Protein AF-A0A319D1Y6-F1 (afdb_monomer_lite)

Foldseek 3Di:
DDVVVVVVVVVVVVVVLLQQLLQLVQLVLQLLLLLQVLCVQQVHDRQFLPVLCVVVVHRAQSLSSVLQFWDPQLNVQQDDDPQSRHSQRDCVSVVRSSRRGDPRTGTPVCSGGVPDPDDSLCLLVSLLVSLVSSVRSLVGPRDDLSSLVSSLVSLVSSLQSLQQLLVVLLLVLLCVVCPVVSCVVQWDADSRGTPVVRSLVSLVVCCVVVVDPPVRSVVVVVSVVVCVVCVCVSSVVDDSSSVSSVSNSVSSVVSSVVSVVSSCVPPPDDPDDDDDDDDPCVDPPPDPDPPPDDDDD

Organism: NCBI:txid1448315

pLDDT: mean 78.9, std 19.12, range [26.75, 97.62]

Sequence (297 aa):
MKVVDLLLLWCSVLLNGVLANNEAAPYELLHYYYVYKLEWDTGVTKTIAPGCATRYGRMCYFDEFAKYLMNSEWRAAYRPTAADHTKTPDTGAVTRLSSGIPHSARYQLSLLLPHINVDARSFPLVFETVLNAADTAIAADGVSKDDLEQAVAMAQQVKAARTPPVFEIQEAAFKARLGEATFDDWVQVTANGFKWPETLAGIDTAIQEGELTAEEGATLKEDIRSFSLTYEHDILTGEVSDHNHLNIVKALATSITSLTRAIEEKFPASDDASSRAWPSSECESEFSSSSSSSESD

Structure (mmCIF, N/CA/C/O backbone):
data_AF-A0A319D1Y6-F1
#
_entry.id   AF-A0A319D1Y6-F1
#
loop_
_atom_site.group_PDB
_atom_site.id
_atom_site.type_symbol
_atom_site.label_atom_id
_atom_site.label_alt_id
_atom_site.label_comp_id
_atom_site.label_asym_id
_atom_site.label_entity_id
_atom_site.label_seq_id
_atom_site.pdbx_PDB_ins_code
_atom_site.Cartn_x
_atom_site.Cartn_y
_atom_site.Cartn_z
_atom_site.occupancy
_atom_site.B_iso_or_equiv
_atom_site.auth_seq_id
_atom_site.auth_comp_id
_atom_site.auth_asym_id
_atom_site.auth_atom_id
_atom_site.pdbx_PDB_model_num
ATOM 1 N N . MET A 1 1 ? -31.137 -33.383 -7.086 1.00 48.62 1 MET A N 1
ATOM 2 C CA . MET A 1 1 ? -30.236 -32.243 -6.824 1.00 48.62 1 MET A CA 1
ATOM 3 C C . MET A 1 1 ? -31.040 -30.988 -7.054 1.00 48.62 1 MET A C 1
ATOM 5 O O . MET A 1 1 ? -31.578 -30.824 -8.145 1.00 48.62 1 MET A O 1
ATOM 9 N N . LYS A 1 2 ? -31.301 -30.235 -5.988 1.00 52.88 2 LYS A N 1
ATOM 10 C CA . LYS A 1 2 ? -32.265 -29.133 -6.011 1.00 52.88 2 LYS A CA 1
ATOM 11 C C . LYS A 1 2 ? -31.584 -27.907 -6.615 1.00 52.88 2 LYS A C 1
ATOM 13 O O . LYS A 1 2 ? -30.389 -27.717 -6.441 1.00 52.88 2 LYS A O 1
ATOM 18 N N . VAL A 1 3 ? -32.350 -27.064 -7.304 1.00 57.28 3 VAL A N 1
ATOM 19 C CA . VAL A 1 3 ? -31.886 -25.790 -7.893 1.00 57.28 3 VAL A CA 1
ATOM 20 C C . VAL A 1 3 ? -31.132 -24.926 -6.868 1.00 57.28 3 VAL A C 1
ATOM 22 O O . VAL A 1 3 ? -30.190 -24.235 -7.229 1.00 57.28 3 VAL A O 1
ATOM 25 N N . VAL A 1 4 ? -31.481 -25.052 -5.584 1.00 60.94 4 VAL A N 1
ATOM 26 C CA . VAL A 1 4 ? -30.805 -24.421 -4.439 1.00 60.94 4 VAL A CA 1
ATOM 27 C C . VAL A 1 4 ? -29.349 -24.878 -4.280 1.00 60.94 4 VAL A C 1
ATOM 29 O O . VAL A 1 4 ? -28.487 -24.044 -4.034 1.00 60.94 4 VAL A O 1
ATOM 32 N N . ASP A 1 5 ? -29.050 -26.162 -4.497 1.00 56.25 5 ASP A N 1
ATOM 33 C CA . ASP A 1 5 ? -27.683 -26.696 -4.417 1.00 56.25 5 ASP A CA 1
ATOM 34 C C . ASP A 1 5 ? -26.818 -26.125 -5.550 1.00 56.25 5 ASP A C 1
ATOM 36 O O . ASP A 1 5 ? -25.645 -25.833 -5.352 1.00 56.25 5 ASP A O 1
ATOM 40 N N . LEU A 1 6 ? -27.411 -25.913 -6.734 1.00 54.56 6 LEU A N 1
ATOM 41 C CA . LEU A 1 6 ? -26.729 -25.317 -7.885 1.00 54.56 6 LEU A CA 1
ATOM 42 C C . LEU A 1 6 ? -26.491 -23.813 -7.691 1.00 54.56 6 LEU A C 1
ATOM 44 O O . LEU A 1 6 ? -25.468 -23.309 -8.134 1.00 54.56 6 LEU A O 1
ATOM 48 N N . LEU A 1 7 ? -27.415 -23.121 -7.017 1.00 55.62 7 LEU A N 1
ATOM 49 C CA . LEU A 1 7 ? -27.341 -21.690 -6.706 1.00 55.62 7 LEU A CA 1
ATOM 50 C C . LEU A 1 7 ? -26.318 -21.414 -5.596 1.00 55.62 7 LEU A C 1
ATOM 52 O O . LEU A 1 7 ? -25.520 -20.494 -5.729 1.00 55.62 7 LEU A O 1
ATOM 56 N N . LEU A 1 8 ? -26.255 -22.271 -4.571 1.00 51.28 8 LEU A N 1
ATOM 57 C CA . LEU A 1 8 ? -25.197 -22.248 -3.555 1.00 51.28 8 LEU A CA 1
ATOM 58 C C . LEU A 1 8 ? -23.824 -22.545 -4.163 1.00 51.28 8 LEU A C 1
ATOM 60 O O . LEU A 1 8 ? -22.858 -21.874 -3.810 1.00 51.28 8 LEU A O 1
ATOM 64 N N . LEU A 1 9 ? -23.734 -23.485 -5.114 1.00 47.72 9 LEU A N 1
ATOM 65 C CA . LEU A 1 9 ? -22.492 -23.759 -5.847 1.00 47.72 9 LEU A CA 1
ATOM 66 C C . LEU A 1 9 ? -22.095 -22.585 -6.758 1.00 47.72 9 LEU A C 1
ATOM 68 O O . LEU A 1 9 ? -20.920 -22.269 -6.888 1.00 47.72 9 LEU A O 1
ATOM 72 N N . TRP A 1 10 ? -23.066 -21.896 -7.360 1.00 43.16 10 TRP A N 1
ATOM 73 C CA . TRP A 1 10 ? -22.817 -20.706 -8.178 1.00 43.16 10 TRP A CA 1
ATOM 74 C C . TRP A 1 10 ? -22.360 -19.509 -7.338 1.00 43.16 10 TRP A C 1
ATOM 76 O O . TRP A 1 10 ? -21.387 -18.849 -7.696 1.00 43.16 10 TRP A O 1
ATOM 86 N N . CYS A 1 11 ? -22.996 -19.267 -6.188 1.00 45.69 11 CYS A N 1
ATOM 87 C CA . CYS A 1 11 ? -22.571 -18.245 -5.234 1.00 45.69 11 CYS A CA 1
ATOM 88 C C . CYS A 1 11 ? -21.178 -18.553 -4.672 1.00 45.69 11 CYS A C 1
ATOM 90 O O . CYS A 1 11 ? -20.329 -17.672 -4.661 1.00 45.69 11 CYS A O 1
ATOM 92 N N . SER A 1 12 ? -20.887 -19.802 -4.299 1.00 40.81 12 SER A N 1
ATOM 93 C CA . SER A 1 12 ? -19.558 -20.181 -3.786 1.00 40.81 12 SER A CA 1
ATOM 94 C C . SER A 1 12 ? -18.452 -20.149 -4.849 1.00 40.81 12 SER A C 1
ATOM 96 O O . SER A 1 12 ? -17.295 -19.919 -4.509 1.00 40.81 12 SER A O 1
ATOM 98 N N . VAL A 1 13 ? -18.771 -20.288 -6.143 1.00 44.59 13 VAL A N 1
ATOM 99 C CA . VAL A 1 13 ? -17.795 -20.064 -7.228 1.00 44.59 13 VAL A CA 1
ATOM 100 C C . VAL A 1 13 ? -17.576 -18.567 -7.494 1.00 44.59 13 VAL A C 1
ATOM 102 O O . VAL A 1 13 ? -16.436 -18.170 -7.733 1.00 44.59 13 VAL A O 1
ATOM 105 N N . LEU A 1 14 ? -18.615 -17.729 -7.384 1.00 41.47 14 LEU A N 1
ATOM 106 C CA . LEU A 1 14 ? -18.510 -16.264 -7.502 1.00 41.47 14 LEU A CA 1
ATOM 107 C C . LEU A 1 14 ? -17.790 -15.611 -6.307 1.00 41.47 14 LEU A C 1
ATOM 109 O O . LEU A 1 14 ? -17.138 -14.584 -6.477 1.00 41.47 14 LEU A O 1
ATOM 113 N N . LEU A 1 15 ? -17.830 -16.240 -5.130 1.00 41.31 15 LEU A N 1
ATOM 114 C CA . LEU A 1 15 ? -17.137 -15.797 -3.913 1.00 41.31 15 LEU A CA 1
ATOM 115 C C . LEU A 1 15 ? -15.634 -16.140 -3.886 1.00 41.31 15 LEU A C 1
ATOM 117 O O . LEU A 1 15 ? -14.949 -15.801 -2.934 1.00 41.31 15 LEU A O 1
ATOM 121 N N . ASN A 1 16 ? -15.061 -16.738 -4.939 1.00 36.62 16 ASN A N 1
ATOM 122 C CA . ASN A 1 16 ? -13.597 -16.882 -5.055 1.00 36.62 16 ASN A CA 1
ATOM 123 C C . ASN A 1 16 ? -12.898 -15.606 -5.577 1.00 36.62 16 ASN A C 1
ATOM 125 O O . ASN A 1 16 ? -11.717 -15.641 -5.928 1.00 36.62 16 ASN A O 1
ATOM 129 N N . GLY A 1 17 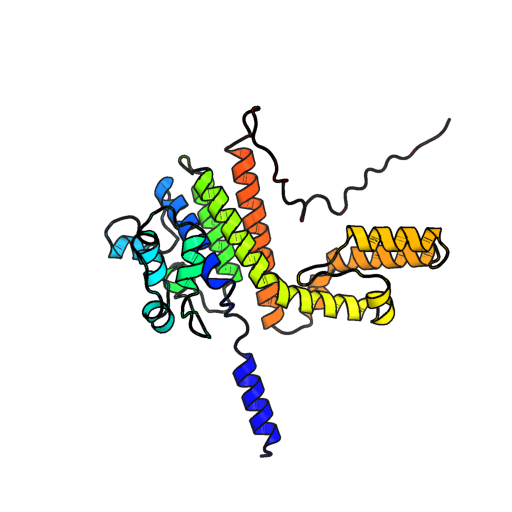? -13.610 -14.477 -5.655 1.00 42.28 17 GLY A N 1
ATOM 130 C CA . GLY A 1 17 ? -13.085 -13.182 -6.105 1.00 42.28 17 GLY A CA 1
ATOM 131 C C . GLY A 1 17 ? -12.262 -12.402 -5.070 1.00 42.28 17 GLY A C 1
ATOM 132 O O . GLY A 1 17 ? -11.895 -11.262 -5.330 1.00 42.28 17 GLY A O 1
ATOM 133 N N . VAL A 1 18 ? -11.950 -12.978 -3.909 1.00 45.81 18 VAL A N 1
ATOM 134 C CA . VAL A 1 18 ? -11.624 -12.223 -2.680 1.00 45.81 18 VAL A CA 1
ATOM 135 C C . VAL A 1 18 ? -10.133 -11.860 -2.553 1.00 45.81 18 VAL A C 1
ATOM 137 O O . VAL A 1 18 ? -9.589 -11.817 -1.472 1.00 45.81 18 VAL A O 1
ATOM 140 N N . LEU A 1 19 ? -9.411 -11.591 -3.645 1.00 51.69 19 LEU A N 1
ATOM 141 C CA . LEU A 1 19 ? -8.069 -10.961 -3.549 1.00 51.69 19 LEU A CA 1
ATOM 142 C C . LEU A 1 19 ? -7.768 -9.955 -4.670 1.00 51.69 19 LEU A C 1
ATOM 144 O O . LEU A 1 19 ? -6.832 -9.158 -4.545 1.00 51.69 19 LEU A O 1
ATOM 148 N N . ALA A 1 20 ? -8.559 -9.961 -5.749 1.00 60.56 20 ALA A N 1
ATOM 149 C CA . ALA A 1 20 ? -8.457 -8.975 -6.816 1.00 60.56 20 ALA A CA 1
ATOM 150 C C . ALA A 1 20 ? -9.171 -7.691 -6.377 1.00 60.56 20 ALA A C 1
ATOM 152 O O . ALA A 1 20 ? -10.392 -7.595 -6.443 1.00 60.56 20 ALA A O 1
ATOM 153 N N . ASN A 1 21 ? -8.399 -6.710 -5.919 1.00 76.88 21 ASN A N 1
ATOM 154 C CA . ASN A 1 21 ? -8.900 -5.377 -5.627 1.00 76.88 21 ASN A CA 1
ATOM 155 C C . ASN A 1 21 ? -8.455 -4.441 -6.760 1.00 76.88 21 ASN A C 1
ATOM 157 O O . ASN A 1 21 ? -7.323 -3.960 -6.777 1.00 76.88 21 ASN A O 1
ATOM 161 N N . ASN A 1 22 ? -9.340 -4.232 -7.738 1.00 84.06 22 ASN A N 1
ATOM 162 C CA . ASN A 1 22 ? -9.051 -3.402 -8.912 1.00 84.06 22 ASN A CA 1
ATOM 163 C C . ASN A 1 22 ? -8.835 -1.923 -8.552 1.00 84.06 22 ASN A C 1
ATOM 165 O O . ASN A 1 22 ? -8.215 -1.207 -9.332 1.00 84.06 22 ASN A O 1
ATOM 169 N N . GLU A 1 23 ? -9.330 -1.470 -7.397 1.00 86.94 23 GLU A N 1
ATOM 170 C CA . GLU A 1 23 ? -9.080 -0.121 -6.890 1.00 86.94 23 GLU A CA 1
ATOM 171 C C . GLU A 1 23 ? -7.644 0.006 -6.371 1.00 86.94 23 GLU A C 1
ATOM 173 O O . GLU A 1 23 ? -6.943 0.948 -6.727 1.00 86.94 23 GLU A O 1
ATOM 178 N N . ALA A 1 24 ? -7.162 -0.988 -5.621 1.00 88.75 24 ALA A N 1
ATOM 179 C CA . ALA A 1 24 ? -5.783 -1.029 -5.139 1.00 88.75 24 ALA A CA 1
ATOM 180 C C . ALA A 1 24 ? -4.771 -1.248 -6.276 1.00 88.75 24 ALA A C 1
ATOM 182 O O . ALA A 1 24 ? -3.630 -0.790 -6.201 1.00 88.75 24 ALA A O 1
ATOM 183 N N . ALA A 1 25 ? -5.175 -1.955 -7.333 1.00 89.81 25 ALA A N 1
ATOM 184 C CA . ALA A 1 25 ? -4.227 -2.549 -8.259 1.00 89.81 25 ALA A CA 1
ATOM 185 C C . ALA A 1 25 ? -3.291 -1.571 -9.010 1.00 89.81 25 ALA A C 1
ATOM 187 O O . ALA A 1 25 ? -2.089 -1.832 -9.139 1.00 89.81 25 ALA A O 1
ATOM 188 N N . PRO A 1 26 ? -3.780 -0.418 -9.494 1.00 92.06 26 PRO A N 1
ATOM 189 C CA . PRO A 1 26 ? -2.921 0.608 -10.071 1.00 92.06 26 PRO A CA 1
ATOM 190 C C . PRO A 1 26 ? -1.872 1.162 -9.100 1.00 92.06 26 PRO A C 1
ATOM 192 O O . PRO A 1 26 ? -0.724 1.381 -9.492 1.00 92.06 26 PRO A O 1
ATOM 195 N N . TYR A 1 27 ? -2.257 1.372 -7.840 1.00 93.44 27 TYR A N 1
ATOM 196 C CA . TYR A 1 27 ? -1.366 1.891 -6.804 1.00 93.44 27 TYR A CA 1
ATOM 197 C C . TYR A 1 27 ? -0.304 0.861 -6.418 1.00 93.44 27 TYR A C 1
ATOM 199 O O . TYR A 1 27 ? 0.848 1.226 -6.204 1.00 93.44 27 TYR A O 1
ATOM 207 N N . GLU A 1 28 ? -0.647 -0.430 -6.418 1.00 92.50 28 GLU A N 1
ATOM 208 C CA . GLU A 1 28 ? 0.318 -1.514 -6.193 1.00 92.50 28 GLU A CA 1
ATOM 209 C C . GLU A 1 28 ? 1.402 -1.529 -7.270 1.00 92.50 28 GLU A C 1
ATOM 211 O O . GLU A 1 28 ? 2.584 -1.602 -6.943 1.00 92.50 28 GLU A O 1
ATOM 216 N N . LEU A 1 29 ? 1.030 -1.385 -8.549 1.00 93.69 29 LEU A N 1
ATOM 217 C CA . LEU A 1 29 ? 2.006 -1.291 -9.640 1.00 93.69 29 LEU A CA 1
ATOM 218 C C . LEU A 1 29 ? 2.948 -0.100 -9.481 1.00 93.69 29 LEU A C 1
ATOM 220 O O . LEU A 1 29 ? 4.144 -0.246 -9.734 1.00 93.69 29 LEU A O 1
ATOM 224 N N . LEU A 1 30 ? 2.424 1.061 -9.085 1.00 95.00 30 LEU A N 1
ATOM 225 C CA . LEU A 1 30 ? 3.247 2.242 -8.842 1.00 95.00 30 LEU A CA 1
ATOM 226 C C . LEU A 1 30 ? 4.170 2.035 -7.641 1.00 95.00 30 LEU A C 1
ATOM 228 O O . LEU A 1 30 ? 5.364 2.292 -7.755 1.00 95.00 30 LEU A O 1
ATOM 232 N N . HIS A 1 31 ? 3.661 1.494 -6.534 1.00 94.81 31 HIS A N 1
ATOM 233 C CA . HIS A 1 31 ? 4.471 1.167 -5.363 1.00 94.81 31 HIS A CA 1
ATOM 234 C C . HIS A 1 31 ? 5.611 0.197 -5.720 1.00 94.81 31 HIS A C 1
ATOM 236 O O . HIS A 1 31 ? 6.779 0.490 -5.463 1.00 94.81 31 HIS A O 1
ATOM 242 N N . TYR A 1 32 ? 5.307 -0.909 -6.409 1.00 95.25 32 TYR A N 1
ATOM 243 C CA . TYR A 1 32 ? 6.320 -1.862 -6.873 1.00 95.25 32 TYR A CA 1
ATOM 244 C C . TYR A 1 32 ? 7.331 -1.220 -7.828 1.00 95.25 32 TYR A C 1
ATOM 246 O O . TYR A 1 32 ? 8.514 -1.554 -7.783 1.00 95.25 32 TYR A O 1
ATOM 254 N N . TYR A 1 33 ? 6.888 -0.301 -8.690 1.00 97.19 33 TYR A N 1
ATOM 255 C CA . TYR A 1 33 ? 7.775 0.410 -9.604 1.00 97.19 33 TYR A CA 1
ATOM 256 C C . TYR A 1 33 ? 8.736 1.350 -8.877 1.00 97.19 33 TYR A C 1
ATOM 258 O O . TYR A 1 33 ? 9.916 1.396 -9.223 1.00 97.19 33 TYR A O 1
ATOM 266 N N . TYR A 1 34 ? 8.261 2.078 -7.867 1.00 96.31 34 TYR A N 1
ATOM 267 C CA . TYR A 1 34 ? 9.127 2.946 -7.079 1.00 96.31 34 TYR A CA 1
ATOM 268 C C . TYR A 1 34 ? 10.169 2.135 -6.311 1.00 96.31 34 TYR A C 1
ATOM 270 O O . TYR A 1 34 ? 11.344 2.474 -6.378 1.00 96.31 34 TYR A O 1
ATOM 278 N N . VAL A 1 35 ? 9.805 0.997 -5.714 1.00 95.12 35 VAL A N 1
ATOM 279 C CA . VAL A 1 35 ? 10.798 0.113 -5.074 1.00 95.12 35 VAL A CA 1
ATOM 280 C C . VAL A 1 35 ? 11.787 -0.473 -6.088 1.00 95.12 35 VAL A C 1
ATOM 282 O O . VAL A 1 35 ? 12.993 -0.462 -5.850 1.00 95.12 35 VAL A O 1
ATOM 285 N N . TYR A 1 36 ? 11.315 -0.901 -7.263 1.00 96.81 36 TYR A N 1
ATOM 286 C CA . TYR A 1 36 ? 12.190 -1.281 -8.378 1.00 96.81 36 TYR A CA 1
ATOM 287 C C . TYR A 1 36 ? 13.183 -0.163 -8.721 1.00 96.81 36 TYR A C 1
ATOM 289 O O . TYR A 1 36 ? 14.379 -0.409 -8.868 1.00 96.81 36 TYR A O 1
ATOM 297 N N . LYS A 1 37 ? 12.708 1.078 -8.829 1.00 95.81 37 LYS A N 1
ATOM 298 C CA . LYS A 1 37 ? 13.539 2.245 -9.123 1.00 95.81 37 LYS A CA 1
ATOM 299 C C . LYS A 1 37 ? 14.564 2.525 -8.027 1.00 95.81 37 LYS A C 1
ATOM 301 O O . LYS A 1 37 ? 15.715 2.779 -8.370 1.00 95.81 37 LYS A O 1
ATOM 306 N N . LEU A 1 38 ? 14.193 2.400 -6.751 1.00 94.69 38 LEU A N 1
ATOM 307 C CA . LEU A 1 38 ? 15.126 2.533 -5.628 1.00 94.69 38 LEU A CA 1
ATOM 308 C C . LEU A 1 38 ? 16.301 1.563 -5.764 1.00 94.69 38 LEU A C 1
ATOM 310 O O . LEU A 1 38 ? 17.453 1.976 -5.617 1.00 94.69 38 LEU A O 1
ATOM 314 N N . GLU A 1 39 ? 16.040 0.298 -6.116 1.00 95.19 39 GLU A N 1
ATOM 315 C CA . GLU A 1 39 ? 17.122 -0.658 -6.354 1.00 95.19 39 GLU A CA 1
ATOM 316 C C . GLU A 1 39 ? 18.042 -0.177 -7.484 1.00 95.19 39 GLU A C 1
ATOM 318 O O . GLU A 1 39 ? 19.261 -0.315 -7.398 1.00 95.19 39 GLU A O 1
ATOM 323 N N . TRP A 1 40 ? 17.484 0.392 -8.557 1.00 94.25 40 TRP A N 1
ATOM 324 C CA . TRP A 1 40 ? 18.248 0.911 -9.696 1.00 94.25 40 TRP A CA 1
ATOM 325 C C . TRP A 1 40 ? 19.111 2.118 -9.362 1.00 94.25 40 TRP A C 1
ATOM 327 O O . TRP A 1 40 ? 20.298 2.088 -9.689 1.00 94.25 40 TRP A O 1
ATOM 337 N N . ASP A 1 41 ? 18.540 3.123 -8.710 1.00 92.62 41 ASP A N 1
ATOM 338 C CA . ASP A 1 41 ? 19.222 4.382 -8.407 1.00 92.62 41 ASP A CA 1
ATOM 339 C C . ASP A 1 41 ? 20.386 4.176 -7.425 1.00 92.62 41 ASP A C 1
ATOM 341 O O . ASP A 1 41 ? 21.433 4.805 -7.554 1.00 92.62 41 ASP A O 1
ATOM 345 N N . THR A 1 42 ? 20.249 3.216 -6.511 1.00 92.56 42 THR A N 1
ATOM 346 C CA . THR A 1 42 ? 21.264 2.884 -5.493 1.00 92.56 42 THR A CA 1
ATOM 347 C C . THR A 1 42 ? 22.304 1.867 -5.956 1.00 92.56 42 THR A C 1
ATOM 349 O O . THR A 1 42 ? 23.301 1.622 -5.280 1.00 92.56 42 THR A O 1
ATOM 352 N N . GLY A 1 43 ? 22.088 1.219 -7.105 1.00 91.56 43 GLY A N 1
ATOM 353 C CA . GLY A 1 43 ? 23.017 0.216 -7.625 1.00 91.56 43 GLY A CA 1
ATOM 354 C C . GLY A 1 43 ? 23.021 -1.127 -6.880 1.00 91.56 43 GLY A C 1
ATOM 355 O O . GLY A 1 43 ? 23.790 -2.003 -7.272 1.00 91.56 43 GLY A O 1
ATOM 356 N N . VAL A 1 44 ? 22.146 -1.343 -5.890 1.00 94.12 44 VAL A N 1
ATOM 357 C CA . VAL A 1 44 ? 22.040 -2.624 -5.161 1.00 94.12 44 VAL A CA 1
ATOM 358 C C . VAL A 1 44 ? 21.590 -3.777 -6.068 1.00 94.12 44 VAL A C 1
ATOM 360 O O . VAL A 1 44 ? 21.223 -3.586 -7.233 1.00 94.12 44 VAL A O 1
ATOM 363 N N . THR A 1 45 ? 21.632 -5.007 -5.557 1.00 93.56 45 THR A N 1
ATOM 364 C CA . THR A 1 45 ? 21.127 -6.185 -6.276 1.00 93.56 45 THR A CA 1
ATOM 365 C C . THR A 1 45 ? 19.671 -5.977 -6.684 1.00 93.56 45 THR A C 1
ATOM 367 O O . THR A 1 45 ? 18.856 -5.594 -5.857 1.00 93.56 45 THR A O 1
ATOM 370 N N . LYS A 1 46 ? 19.340 -6.239 -7.955 1.00 94.38 46 LYS A N 1
ATOM 371 C CA . LYS A 1 46 ? 17.968 -6.094 -8.464 1.00 94.38 46 LYS A CA 1
ATOM 372 C C . LYS A 1 46 ? 17.164 -7.342 -8.125 1.00 94.38 46 LYS A C 1
ATOM 374 O O . LYS A 1 46 ? 17.432 -8.409 -8.683 1.00 94.38 46 LYS A O 1
ATOM 379 N N . THR A 1 47 ? 16.196 -7.212 -7.233 1.00 94.06 47 THR A N 1
ATOM 380 C CA . THR A 1 47 ? 15.322 -8.308 -6.800 1.00 94.06 47 THR A CA 1
ATOM 381 C C . THR A 1 47 ? 13.890 -8.121 -7.285 1.00 94.06 47 THR A C 1
ATOM 383 O O . THR A 1 47 ? 13.200 -9.120 -7.516 1.00 94.06 47 THR A O 1
ATOM 386 N N . ILE A 1 48 ? 13.477 -6.875 -7.541 1.00 95.25 48 ILE A N 1
ATOM 387 C CA . ILE A 1 48 ? 12.161 -6.540 -8.079 1.00 95.25 48 ILE A CA 1
ATOM 388 C C . ILE A 1 48 ? 12.200 -6.579 -9.605 1.00 95.25 48 ILE A C 1
ATOM 390 O O . ILE A 1 48 ? 13.023 -5.940 -10.255 1.00 95.25 48 ILE A O 1
ATOM 394 N N . ALA A 1 49 ? 11.306 -7.366 -10.197 1.00 94.81 49 ALA A N 1
ATOM 395 C CA . ALA A 1 49 ? 11.142 -7.568 -11.634 1.00 94.81 49 ALA A CA 1
ATOM 396 C C . ALA A 1 49 ? 12.461 -7.603 -12.444 1.00 94.81 49 ALA A C 1
ATOM 398 O O . ALA A 1 49 ? 12.559 -6.931 -13.480 1.00 94.81 49 ALA A O 1
ATOM 399 N N . PRO A 1 50 ? 13.484 -8.387 -12.039 1.00 94.19 50 PRO A N 1
ATOM 400 C CA . PRO A 1 50 ? 14.816 -8.313 -12.646 1.00 94.19 50 PRO A CA 1
ATOM 401 C C . PRO A 1 50 ? 14.786 -8.626 -14.151 1.00 94.19 50 PRO A C 1
ATOM 403 O O . PRO A 1 50 ? 15.507 -8.012 -14.940 1.00 94.19 50 PRO A O 1
ATOM 406 N N . GLY A 1 51 ? 13.873 -9.508 -14.576 1.00 94.50 51 GLY A N 1
ATOM 407 C CA . GLY A 1 51 ? 13.675 -9.855 -15.985 1.00 94.50 51 GLY A CA 1
ATOM 408 C C . GLY A 1 51 ? 13.118 -8.721 -16.856 1.00 94.50 51 GLY A C 1
ATOM 409 O O . GLY A 1 51 ? 13.286 -8.767 -18.076 1.00 94.50 51 GLY A O 1
ATOM 410 N N . CYS A 1 52 ? 12.517 -7.676 -16.270 1.00 95.69 52 CYS A N 1
ATOM 411 C CA . CYS A 1 52 ? 12.100 -6.499 -17.031 1.00 95.69 52 CYS A CA 1
ATOM 412 C C . CYS A 1 52 ? 13.326 -5.823 -17.652 1.00 95.69 52 CYS A C 1
ATOM 414 O O . CYS A 1 52 ? 13.388 -5.616 -18.863 1.00 95.69 52 CYS A O 1
ATOM 416 N N . ALA A 1 53 ? 14.356 -5.568 -16.846 1.00 92.00 53 ALA A N 1
ATOM 417 C CA . ALA A 1 53 ? 15.566 -4.925 -17.338 1.00 92.00 53 ALA A CA 1
ATOM 418 C C . ALA A 1 53 ? 16.324 -5.798 -18.342 1.00 92.00 53 ALA A C 1
ATOM 420 O O . ALA A 1 53 ? 16.820 -5.289 -19.344 1.00 92.00 53 ALA A O 1
ATOM 421 N N . THR A 1 54 ? 16.354 -7.119 -18.132 1.00 92.12 54 THR A N 1
ATOM 422 C CA . THR A 1 54 ? 16.921 -8.065 -19.107 1.00 92.12 54 THR A CA 1
ATOM 423 C C . THR A 1 54 ? 16.242 -7.945 -20.471 1.00 92.12 54 THR A C 1
ATOM 425 O O . THR A 1 54 ? 16.912 -8.013 -21.498 1.00 92.12 54 THR A O 1
ATOM 428 N N . ARG A 1 55 ? 14.921 -7.729 -20.499 1.00 94.12 55 ARG A N 1
ATOM 429 C CA . ARG A 1 55 ? 14.148 -7.601 -21.738 1.00 94.12 55 ARG A CA 1
ATOM 430 C C . ARG A 1 55 ? 14.450 -6.317 -22.511 1.00 94.12 55 ARG A C 1
ATOM 432 O O . ARG A 1 55 ? 14.445 -6.353 -23.738 1.00 94.12 55 ARG A O 1
ATOM 439 N N . TYR A 1 56 ? 14.675 -5.203 -21.817 1.00 91.88 56 TYR A N 1
ATOM 440 C CA . TYR A 1 56 ? 14.848 -3.886 -22.445 1.00 91.88 56 TYR A CA 1
ATOM 441 C C . TYR A 1 56 ? 16.302 -3.387 -22.468 1.00 91.88 56 TYR A C 1
ATOM 443 O O . TYR A 1 56 ? 16.582 -2.355 -23.071 1.00 91.88 56 TYR A O 1
ATOM 451 N N . GLY A 1 57 ? 17.239 -4.105 -21.841 1.00 90.88 57 GLY A N 1
ATOM 452 C CA . GLY A 1 57 ? 18.668 -3.766 -21.813 1.00 90.88 57 GLY A CA 1
ATOM 453 C C . GLY A 1 57 ? 19.022 -2.548 -20.951 1.00 90.88 57 GLY A C 1
ATOM 454 O O . GLY A 1 57 ? 20.139 -2.044 -21.026 1.00 90.88 57 GLY A O 1
ATOM 455 N N . ARG A 1 58 ? 18.076 -2.052 -20.152 1.00 93.88 58 ARG A N 1
ATOM 456 C CA . ARG A 1 58 ? 18.203 -0.895 -19.253 1.00 93.88 58 ARG A CA 1
ATOM 457 C C . ARG A 1 58 ? 17.123 -0.971 -18.177 1.00 93.88 58 ARG A C 1
ATOM 459 O O . ARG A 1 58 ? 16.224 -1.806 -18.267 1.00 93.88 58 ARG A O 1
ATOM 466 N N . MET A 1 59 ? 17.170 -0.059 -17.209 1.00 95.62 59 MET A N 1
ATOM 467 C CA . MET A 1 59 ? 16.026 0.195 -16.335 1.00 95.62 59 MET A CA 1
ATOM 468 C C . MET A 1 59 ? 14.756 0.391 -17.182 1.00 95.62 59 MET A C 1
ATOM 470 O O . MET A 1 59 ? 14.767 1.139 -18.170 1.00 95.62 59 MET A O 1
ATOM 474 N N . CYS A 1 60 ? 13.686 -0.304 -16.808 1.00 97.62 60 CYS A N 1
ATOM 475 C CA . CYS A 1 60 ? 12.389 -0.185 -17.455 1.00 97.62 60 CYS A CA 1
ATOM 476 C C . CYS A 1 60 ? 11.765 1.180 -17.168 1.00 97.62 60 CYS A C 1
ATOM 478 O O . CYS A 1 60 ? 11.782 1.660 -16.029 1.00 97.62 60 CYS A O 1
ATOM 480 N N . TYR A 1 61 ? 11.168 1.779 -18.195 1.00 97.44 61 TYR A N 1
ATOM 481 C CA . TYR A 1 61 ? 10.190 2.840 -17.982 1.00 97.44 61 TYR A CA 1
ATOM 482 C C . TYR A 1 61 ? 8.932 2.254 -17.331 1.00 97.44 61 TYR A C 1
ATOM 484 O O . TYR A 1 61 ? 8.719 1.035 -17.340 1.00 97.44 61 TYR A O 1
ATOM 492 N N . PHE A 1 62 ? 8.110 3.109 -16.734 1.00 97.25 62 PHE A N 1
ATOM 493 C CA . PHE A 1 62 ? 6.933 2.665 -16.002 1.00 97.25 62 PHE A CA 1
ATOM 494 C C . PHE A 1 62 ? 5.966 1.850 -16.870 1.00 97.25 62 PHE A C 1
ATOM 496 O O . PHE A 1 62 ? 5.536 0.771 -16.466 1.00 97.25 62 PHE A O 1
ATOM 503 N N . ASP A 1 63 ? 5.660 2.302 -18.085 1.00 96.12 63 ASP A N 1
ATOM 504 C CA . ASP A 1 63 ? 4.778 1.579 -19.003 1.00 96.12 63 ASP A CA 1
ATOM 505 C C . ASP A 1 63 ? 5.292 0.177 -19.372 1.00 96.12 63 ASP A C 1
ATOM 507 O O . ASP A 1 63 ? 4.511 -0.777 -19.465 1.00 96.12 63 ASP A O 1
ATOM 511 N N . GLU A 1 64 ? 6.603 0.037 -19.552 1.00 97.31 64 GLU A N 1
ATOM 512 C CA . GLU A 1 64 ? 7.277 -1.231 -19.820 1.00 97.31 64 GLU A CA 1
ATOM 513 C C . GLU A 1 64 ? 7.198 -2.178 -18.623 1.00 97.31 64 GLU A C 1
ATOM 515 O O . GLU A 1 64 ? 6.877 -3.357 -18.803 1.00 97.31 64 GLU A O 1
ATOM 520 N N . PHE A 1 65 ? 7.448 -1.662 -17.417 1.00 97.38 65 PHE A N 1
ATOM 521 C CA . PHE A 1 65 ? 7.341 -2.402 -16.161 1.00 97.38 65 PHE A CA 1
ATOM 522 C C . PHE A 1 65 ? 5.903 -2.860 -15.900 1.00 97.38 65 PHE A C 1
ATOM 524 O O . PHE A 1 65 ? 5.655 -4.047 -15.678 1.00 97.38 65 PHE A O 1
ATOM 531 N N . ALA A 1 66 ? 4.937 -1.948 -16.020 1.00 95.31 66 ALA A N 1
ATOM 532 C CA . ALA A 1 66 ? 3.522 -2.240 -15.840 1.00 95.31 66 ALA A CA 1
ATOM 533 C C . ALA A 1 66 ? 3.066 -3.344 -16.806 1.00 95.31 66 ALA A C 1
ATOM 535 O O . ALA A 1 66 ? 2.539 -4.375 -16.384 1.00 95.31 66 ALA A O 1
ATOM 536 N N . LYS A 1 67 ? 3.363 -3.207 -18.106 1.00 94.69 67 LYS A N 1
ATOM 537 C CA . LYS A 1 67 ? 3.040 -4.248 -19.095 1.00 94.69 67 LYS A CA 1
ATOM 538 C C . LYS A 1 67 ? 3.751 -5.564 -18.815 1.00 94.69 67 LYS A C 1
ATOM 540 O O . LYS A 1 67 ? 3.164 -6.617 -19.070 1.00 94.69 67 LYS A O 1
ATOM 545 N N . TYR A 1 68 ? 4.993 -5.532 -18.337 1.00 95.44 68 TYR A N 1
ATOM 546 C CA . TYR A 1 68 ? 5.744 -6.738 -17.999 1.00 95.44 68 TYR A CA 1
ATOM 547 C C . TYR A 1 68 ? 5.017 -7.557 -16.924 1.00 95.44 68 TYR A C 1
ATOM 549 O O . TYR A 1 68 ? 4.858 -8.765 -17.102 1.00 95.44 68 TYR A O 1
ATOM 557 N N . LEU A 1 69 ? 4.479 -6.895 -15.895 1.00 93.31 69 LEU A N 1
ATOM 558 C CA . LEU A 1 69 ? 3.804 -7.543 -14.769 1.00 93.31 69 LEU A CA 1
ATOM 559 C C . LEU A 1 69 ? 2.329 -7.876 -15.001 1.00 93.31 69 LEU A C 1
ATOM 561 O O . LEU A 1 69 ? 1.831 -8.829 -14.411 1.00 93.31 69 LEU A O 1
ATOM 565 N N . MET A 1 70 ? 1.613 -7.144 -15.852 1.00 92.00 70 MET A N 1
ATOM 566 C CA . MET A 1 70 ? 0.201 -7.431 -16.127 1.00 92.00 70 MET A CA 1
ATOM 567 C C . MET A 1 70 ? -0.001 -8.805 -16.777 1.00 92.00 70 MET A C 1
ATOM 569 O O . MET A 1 70 ? 0.771 -9.217 -17.653 1.00 92.00 70 MET A O 1
ATOM 573 N N . ASN A 1 71 ? -1.082 -9.498 -16.406 1.00 88.44 71 ASN A N 1
ATOM 574 C CA . ASN A 1 71 ? -1.586 -10.638 -17.174 1.00 88.44 71 ASN A CA 1
ATOM 575 C C . ASN A 1 71 ? -2.030 -10.211 -18.593 1.00 88.44 71 ASN A C 1
ATOM 577 O O . ASN A 1 71 ? -2.102 -9.027 -18.916 1.00 88.44 71 ASN A O 1
ATOM 581 N N . SER A 1 72 ? -2.315 -11.175 -19.471 1.00 87.75 72 SER A N 1
ATOM 582 C CA . SER A 1 72 ? -2.643 -10.902 -20.880 1.00 87.75 72 SER A CA 1
ATOM 583 C C . SER A 1 72 ? -3.870 -10.005 -21.071 1.00 87.75 72 SER A C 1
ATOM 585 O O . SER A 1 72 ? -3.853 -9.148 -21.951 1.00 87.75 72 SER A O 1
ATOM 587 N N . GLU A 1 73 ? -4.906 -10.186 -20.254 1.00 87.06 73 GLU A N 1
ATOM 588 C CA . GLU A 1 73 ? -6.163 -9.442 -20.354 1.00 87.06 73 GLU A CA 1
ATOM 589 C C . GLU A 1 73 ? -5.984 -7.973 -19.956 1.00 87.06 73 GLU A C 1
ATOM 591 O O . GLU A 1 73 ? -6.259 -7.080 -20.758 1.00 87.06 73 GLU A O 1
ATOM 596 N N . TRP A 1 74 ? -5.426 -7.706 -18.771 1.00 89.56 74 TRP A N 1
ATOM 597 C CA . TRP A 1 74 ? -5.193 -6.332 -18.326 1.00 89.56 74 TRP A CA 1
ATOM 598 C C . TRP A 1 74 ? -4.151 -5.626 -19.197 1.00 89.56 74 TRP A C 1
ATOM 600 O O . TRP A 1 74 ? -4.333 -4.471 -19.577 1.00 89.56 74 TRP A O 1
ATOM 610 N N . ARG A 1 75 ? -3.110 -6.346 -19.636 1.00 91.00 75 ARG A N 1
ATOM 611 C CA . ARG A 1 75 ? -2.112 -5.828 -20.584 1.00 91.00 75 ARG A CA 1
ATOM 612 C C . ARG A 1 75 ? -2.735 -5.386 -21.909 1.00 91.00 75 ARG A C 1
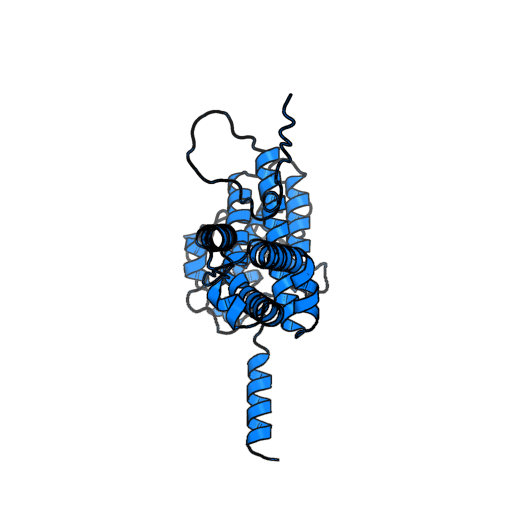ATOM 614 O O . ARG A 1 75 ? -2.251 -4.430 -22.509 1.00 91.00 75 ARG A O 1
ATOM 621 N N . ALA A 1 76 ? -3.757 -6.091 -22.397 1.00 89.62 76 ALA A N 1
ATOM 622 C CA . ALA A 1 76 ? -4.449 -5.731 -23.633 1.00 89.62 76 ALA A CA 1
ATOM 623 C C . ALA A 1 76 ? -5.332 -4.483 -23.464 1.00 89.62 76 ALA A C 1
ATOM 625 O O . ALA A 1 76 ? -5.484 -3.714 -24.418 1.00 89.62 76 ALA A O 1
ATOM 626 N N . ALA A 1 77 ? -5.881 -4.280 -22.264 1.00 88.94 77 ALA A N 1
ATOM 627 C CA . ALA A 1 77 ? -6.670 -3.105 -21.918 1.00 88.94 77 ALA A CA 1
ATOM 628 C C . ALA A 1 77 ? -5.808 -1.855 -21.690 1.00 88.94 77 ALA A C 1
ATOM 630 O O . ALA A 1 77 ? -6.184 -0.770 -22.127 1.00 88.94 77 ALA A O 1
ATOM 631 N N . TYR A 1 78 ? -4.631 -2.000 -21.075 1.00 91.62 78 TYR A N 1
ATOM 632 C CA . TYR A 1 78 ? -3.763 -0.871 -20.756 1.00 91.62 78 TYR A CA 1
ATOM 633 C C . TYR A 1 78 ? -3.207 -0.185 -22.017 1.00 91.62 78 TYR A C 1
ATOM 635 O O . TYR A 1 78 ? -2.407 -0.747 -22.778 1.00 91.62 78 TYR A O 1
ATOM 643 N N . ARG A 1 79 ? -3.623 1.070 -22.231 1.00 90.62 79 ARG A N 1
ATOM 644 C CA . ARG A 1 79 ? -3.178 1.945 -23.328 1.00 90.62 79 ARG A CA 1
ATOM 645 C C . ARG A 1 79 ? -2.288 3.068 -22.774 1.00 90.62 79 ARG A C 1
ATOM 647 O O . ARG A 1 79 ? -2.796 4.164 -22.546 1.00 90.62 79 ARG A O 1
ATOM 654 N N . PRO A 1 80 ? -0.982 2.817 -22.545 1.00 90.25 80 PRO A N 1
ATOM 655 C CA . PRO A 1 80 ? -0.085 3.859 -22.066 1.00 90.25 80 PRO A CA 1
ATOM 656 C C . PRO A 1 80 ? 0.035 4.992 -23.082 1.00 90.25 80 PRO A C 1
ATOM 658 O O . PRO A 1 80 ? -0.032 4.788 -24.297 1.00 90.25 80 PRO A O 1
ATOM 661 N N . THR A 1 81 ? 0.255 6.183 -22.553 1.00 90.12 81 THR A N 1
ATOM 662 C CA . THR A 1 81 ? 0.556 7.412 -23.283 1.00 90.12 81 THR A CA 1
ATOM 663 C C . THR A 1 81 ? 2.049 7.728 -23.192 1.00 90.12 81 THR A C 1
ATOM 665 O O . THR A 1 81 ? 2.792 7.067 -22.469 1.00 90.12 81 THR A O 1
ATOM 668 N N . ALA A 1 82 ? 2.503 8.781 -23.878 1.00 91.38 82 ALA A N 1
ATOM 669 C CA . ALA A 1 82 ? 3.882 9.254 -23.743 1.00 91.38 82 ALA A CA 1
ATOM 670 C C . ALA A 1 82 ? 4.250 9.623 -22.290 1.00 91.38 82 ALA A C 1
ATOM 672 O O . ALA A 1 82 ? 5.408 9.491 -21.911 1.00 91.38 82 ALA A O 1
ATOM 673 N N . ALA A 1 83 ? 3.272 10.029 -21.469 1.00 90.50 83 ALA A N 1
ATOM 674 C CA . ALA A 1 83 ? 3.483 10.336 -20.055 1.00 90.50 83 ALA A CA 1
ATOM 675 C C . ALA A 1 83 ? 3.801 9.093 -19.205 1.00 90.50 83 ALA A C 1
ATOM 677 O O . ALA A 1 83 ? 4.447 9.219 -18.173 1.00 90.50 83 ALA A O 1
ATOM 678 N N . ASP A 1 84 ? 3.385 7.896 -19.635 1.00 91.69 84 ASP A N 1
ATOM 679 C CA . ASP A 1 84 ? 3.684 6.642 -18.928 1.00 91.69 84 ASP A CA 1
ATOM 680 C C . ASP A 1 84 ? 5.076 6.098 -19.261 1.00 91.69 84 ASP A C 1
ATOM 682 O O . ASP A 1 84 ? 5.618 5.279 -18.520 1.00 91.69 84 ASP A O 1
ATOM 686 N N . HIS A 1 85 ? 5.682 6.565 -20.353 1.00 95.75 85 HIS A N 1
ATOM 687 C CA . HIS A 1 85 ? 7.053 6.220 -20.712 1.00 95.75 85 HIS A CA 1
ATOM 688 C C . HIS A 1 85 ? 8.050 7.095 -19.938 1.00 95.75 85 HIS A C 1
ATOM 690 O O . HIS A 1 85 ? 8.822 7.873 -20.498 1.00 95.75 85 HIS A O 1
ATOM 696 N N . THR A 1 86 ? 7.986 6.998 -18.612 1.00 95.62 86 THR A N 1
ATOM 697 C CA . THR A 1 86 ? 8.740 7.819 -17.661 1.00 95.62 86 THR A CA 1
ATOM 698 C C . THR A 1 86 ? 9.379 6.959 -16.575 1.00 95.62 86 THR A C 1
ATOM 700 O O . THR A 1 86 ? 8.996 5.806 -16.376 1.00 95.62 86 THR A O 1
ATOM 703 N N . LYS A 1 87 ? 10.374 7.523 -15.887 1.00 95.12 87 LYS A N 1
ATOM 704 C CA . LYS A 1 87 ? 10.957 6.945 -14.671 1.00 95.12 87 LYS A CA 1
ATOM 705 C C . LYS A 1 87 ? 10.331 7.483 -13.388 1.00 95.12 87 LYS A C 1
ATOM 707 O O . LYS A 1 87 ? 10.632 6.978 -12.320 1.00 95.12 87 LYS A O 1
ATOM 712 N N . THR A 1 88 ? 9.485 8.499 -13.486 1.00 92.31 88 THR A N 1
ATOM 713 C CA . THR A 1 88 ? 8.860 9.173 -12.342 1.00 92.31 88 THR A CA 1
ATOM 714 C C . THR A 1 88 ? 7.360 9.312 -12.618 1.00 92.31 88 THR A C 1
ATOM 716 O O . THR A 1 88 ? 6.895 10.409 -12.937 1.00 92.31 88 THR A O 1
ATOM 719 N N . PRO A 1 89 ? 6.617 8.191 -12.659 1.00 92.69 89 PRO A N 1
ATOM 720 C CA . PRO A 1 89 ? 5.194 8.203 -12.975 1.00 92.69 89 PRO A CA 1
ATOM 721 C C . PRO A 1 89 ? 4.397 8.859 -11.848 1.00 92.69 89 PRO A C 1
ATOM 723 O O . PRO A 1 89 ? 4.526 8.487 -10.692 1.00 92.69 89 PRO A O 1
ATOM 726 N N . ASP A 1 90 ? 3.540 9.814 -12.186 1.00 82.75 90 ASP A N 1
ATOM 727 C CA . ASP A 1 90 ? 2.666 10.461 -11.212 1.00 82.75 90 ASP A CA 1
ATOM 728 C C . ASP A 1 90 ? 1.364 9.674 -10.982 1.00 82.75 90 ASP A C 1
ATOM 730 O O . ASP A 1 90 ? 1.074 8.653 -11.615 1.00 82.75 90 ASP A O 1
ATOM 734 N N . THR A 1 91 ? 0.516 10.198 -10.099 1.00 83.56 91 THR A N 1
ATOM 735 C CA . THR A 1 91 ? -0.834 9.672 -9.858 1.00 83.56 91 THR A CA 1
ATOM 736 C C . THR A 1 91 ? -1.727 9.704 -11.100 1.00 83.56 91 THR A C 1
ATOM 738 O O . THR A 1 91 ? -2.698 8.954 -11.170 1.00 83.56 91 THR A O 1
ATOM 741 N N . GLY A 1 92 ? -1.397 10.484 -12.134 1.00 86.44 92 GLY A N 1
ATOM 742 C CA . GLY A 1 92 ? -2.088 10.441 -13.422 1.00 86.44 92 GLY A CA 1
ATOM 743 C C . GLY A 1 92 ? -1.973 9.077 -14.112 1.00 86.44 92 GLY A C 1
ATOM 744 O O . GLY A 1 92 ? -2.851 8.711 -14.901 1.00 86.44 92 GLY A O 1
ATOM 745 N N . ALA A 1 93 ? -0.934 8.297 -13.796 1.00 89.94 93 ALA A N 1
ATOM 746 C CA . ALA A 1 93 ? -0.779 6.929 -14.278 1.00 89.94 93 ALA A CA 1
ATOM 747 C C . ALA A 1 93 ? -1.865 5.987 -13.729 1.00 89.94 93 ALA A C 1
ATOM 749 O O . ALA A 1 93 ? -2.305 5.085 -14.444 1.00 89.94 93 ALA A O 1
ATOM 750 N N . VAL A 1 94 ? -2.383 6.248 -12.520 1.00 90.38 94 VAL A N 1
ATOM 751 C CA . VAL A 1 94 ? -3.497 5.492 -11.918 1.00 90.38 94 VAL A CA 1
ATOM 752 C C . VAL A 1 94 ? -4.728 5.552 -12.809 1.00 90.38 94 VAL A C 1
ATOM 754 O O . VAL A 1 94 ? -5.247 4.516 -13.208 1.00 90.38 94 VAL A O 1
ATOM 757 N N . THR A 1 95 ? -5.150 6.752 -13.211 1.00 88.75 95 THR A N 1
ATOM 758 C CA . THR A 1 95 ? -6.324 6.942 -14.078 1.00 88.75 95 THR A CA 1
ATOM 759 C C . THR A 1 95 ? -6.208 6.142 -15.378 1.00 88.75 95 THR A C 1
ATOM 761 O O . THR A 1 95 ? -7.190 5.578 -15.861 1.00 88.75 95 THR A O 1
ATOM 764 N N . ARG A 1 96 ? -5.001 6.058 -15.949 1.00 89.31 96 ARG A N 1
ATOM 765 C CA . ARG A 1 96 ? -4.747 5.320 -17.195 1.00 89.31 96 ARG A CA 1
ATOM 766 C C . ARG A 1 96 ? -4.714 3.808 -16.987 1.00 89.31 96 ARG A C 1
ATOM 768 O O . ARG A 1 96 ? -5.194 3.080 -17.851 1.00 89.31 96 ARG A O 1
ATOM 775 N N . LEU A 1 97 ? -4.195 3.341 -15.854 1.00 90.19 97 LEU A N 1
ATOM 776 C CA . LEU A 1 97 ? -4.207 1.930 -15.461 1.00 90.19 97 LEU A CA 1
ATOM 777 C C . LEU A 1 97 ? -5.612 1.415 -15.129 1.00 90.19 97 LEU A C 1
ATOM 779 O O . LEU A 1 97 ? -5.933 0.271 -15.456 1.00 90.19 97 LEU A O 1
ATOM 783 N N . SER A 1 98 ? -6.440 2.265 -14.518 1.00 88.50 98 SER A N 1
ATOM 784 C CA . SER A 1 98 ? -7.841 1.977 -14.195 1.00 88.50 98 SER A CA 1
ATOM 785 C C . SER A 1 98 ? -8.744 2.000 -15.427 1.00 88.50 98 SER A C 1
ATOM 787 O O . SER A 1 98 ? -9.804 1.375 -15.438 1.00 88.50 98 SER A O 1
ATOM 789 N N . SER A 1 99 ? -8.343 2.709 -16.486 1.00 86.00 99 SER A N 1
ATOM 790 C CA . SER A 1 99 ? -9.120 2.798 -17.720 1.00 86.00 99 SER A CA 1
ATOM 791 C C . SER A 1 99 ? -9.217 1.433 -18.404 1.00 86.00 99 SER A C 1
ATOM 793 O O . SER A 1 99 ? -8.239 0.903 -18.931 1.00 86.00 99 SER A O 1
ATOM 795 N N . GLY A 1 100 ? -10.418 0.853 -18.389 1.00 76.88 100 GLY A N 1
ATOM 796 C CA . GLY A 1 100 ? -10.675 -0.461 -18.976 1.00 76.88 100 GLY A CA 1
ATOM 797 C C . GLY A 1 100 ? -10.075 -1.625 -18.186 1.00 76.88 100 GLY A C 1
ATOM 798 O O . GLY A 1 100 ? -9.887 -2.697 -18.761 1.00 76.88 100 GLY A O 1
ATOM 799 N N . ILE A 1 101 ? -9.767 -1.436 -16.897 1.00 85.56 101 ILE A N 1
ATOM 800 C CA . ILE A 1 101 ? -9.283 -2.519 -16.037 1.00 85.56 101 ILE A CA 1
ATOM 801 C C . ILE A 1 101 ? -10.289 -3.691 -16.050 1.00 85.56 101 ILE A C 1
ATOM 803 O O . ILE A 1 101 ? -11.492 -3.473 -15.860 1.00 85.56 101 ILE A O 1
ATOM 807 N N . PRO A 1 102 ? -9.851 -4.934 -16.332 1.00 84.06 102 PRO A N 1
ATOM 808 C CA . PRO A 1 102 ? -10.755 -6.078 -16.328 1.00 84.06 102 PRO A CA 1
ATOM 809 C C . PRO A 1 102 ? -11.265 -6.342 -14.911 1.00 84.06 102 PRO A C 1
ATOM 811 O O . PRO A 1 102 ? -10.612 -5.997 -13.930 1.00 84.06 102 PRO A O 1
ATOM 814 N N . HIS A 1 103 ? -12.410 -7.019 -14.791 1.00 78.44 103 HIS A N 1
ATOM 815 C CA . HIS A 1 103 ? -13.017 -7.318 -13.486 1.00 78.44 103 HIS A CA 1
ATOM 816 C C . HIS A 1 103 ? -12.101 -8.128 -12.562 1.00 78.44 103 HIS A C 1
ATOM 818 O O . HIS A 1 103 ? -12.238 -8.053 -11.347 1.00 78.44 103 HIS A O 1
ATOM 824 N N . SER A 1 104 ? -11.143 -8.868 -13.117 1.00 73.19 104 SER A N 1
ATOM 825 C CA . SER A 1 104 ? -10.123 -9.585 -12.355 1.00 73.19 104 SER A CA 1
ATOM 826 C C . SER A 1 104 ? -8.731 -9.220 -12.858 1.00 73.19 104 SER A C 1
ATOM 828 O O . SER A 1 104 ? -8.055 -10.040 -13.486 1.00 73.19 104 SER A O 1
ATOM 830 N N . ALA A 1 105 ? -8.295 -7.986 -12.595 1.00 79.38 105 ALA A N 1
ATOM 831 C CA . ALA A 1 105 ? -6.915 -7.593 -12.841 1.00 79.38 105 ALA A CA 1
ATOM 832 C C . ALA A 1 105 ? -5.964 -8.487 -12.034 1.00 79.38 105 ALA A C 1
ATOM 834 O O . ALA A 1 105 ? -6.176 -8.746 -10.849 1.00 79.38 105 ALA A O 1
ATOM 835 N N . ARG A 1 106 ? -4.930 -9.018 -12.695 1.00 81.56 106 ARG A N 1
ATOM 836 C CA . ARG A 1 106 ? -3.948 -9.905 -12.061 1.00 81.56 106 ARG A CA 1
ATOM 837 C C . ARG A 1 106 ? -2.536 -9.536 -12.465 1.00 81.56 106 ARG A C 1
ATOM 839 O O . ARG A 1 106 ? -2.260 -9.269 -13.639 1.00 81.56 106 ARG A O 1
ATOM 846 N N . TYR A 1 107 ? -1.643 -9.639 -11.492 1.00 83.50 107 TYR A N 1
ATOM 847 C CA . TYR A 1 107 ? -0.204 -9.600 -11.703 1.00 83.50 107 TYR A CA 1
ATOM 848 C C . TYR A 1 107 ? 0.339 -10.983 -12.013 1.00 83.50 107 TYR A C 1
ATOM 850 O O . TYR A 1 107 ? -0.144 -12.004 -11.524 1.00 83.50 107 TYR A O 1
ATOM 858 N N . GLN A 1 108 ? 1.431 -10.997 -12.754 1.00 87.19 108 GLN A N 1
ATOM 859 C CA . GLN A 1 108 ? 2.341 -12.121 -12.826 1.00 87.19 108 GLN A CA 1
ATOM 860 C C . GLN A 1 108 ? 3.356 -11.970 -11.689 1.00 87.19 108 GLN A C 1
ATOM 862 O O . GLN A 1 108 ? 4.467 -11.490 -11.904 1.00 87.19 108 GLN A O 1
ATOM 867 N N . LEU A 1 109 ? 2.964 -12.342 -10.464 1.00 85.75 109 LEU A N 1
ATOM 868 C CA . LEU A 1 109 ? 3.812 -12.188 -9.271 1.00 85.75 109 LEU A CA 1
ATOM 869 C C . LEU A 1 109 ? 5.152 -12.927 -9.405 1.00 85.75 109 LEU A C 1
ATOM 871 O O . LEU A 1 109 ? 6.171 -12.425 -8.946 1.00 85.75 109 LEU A O 1
ATOM 875 N N . SER A 1 110 ? 5.187 -14.052 -10.123 1.00 87.06 110 SER A N 1
ATOM 876 C CA . SER A 1 110 ? 6.426 -14.776 -10.438 1.00 87.06 110 SER A CA 1
ATOM 877 C C . SER A 1 110 ? 7.390 -13.989 -11.333 1.00 87.06 110 SER A C 1
ATOM 879 O O . SER A 1 110 ? 8.574 -14.304 -11.387 1.00 87.06 110 SER A O 1
ATOM 881 N N . LEU A 1 111 ? 6.905 -12.977 -12.063 1.00 91.00 111 LEU A N 1
ATOM 882 C CA . LEU A 1 111 ? 7.752 -12.043 -12.805 1.00 91.00 111 LEU A CA 1
ATOM 883 C C . LEU A 1 111 ? 8.217 -10.876 -11.933 1.00 91.00 111 LEU A C 1
ATOM 885 O O . LEU A 1 111 ? 9.299 -10.354 -12.193 1.00 91.00 111 LEU A O 1
ATOM 889 N N . LEU A 1 112 ? 7.419 -10.475 -10.935 1.00 91.69 112 LEU A N 1
ATOM 890 C CA . LEU A 1 112 ? 7.775 -9.442 -9.958 1.00 91.69 112 LEU A CA 1
ATOM 891 C C . LEU A 1 112 ? 8.858 -9.954 -9.005 1.00 91.69 112 LEU A C 1
ATOM 893 O O . LEU A 1 112 ? 9.893 -9.316 -8.872 1.00 91.69 112 LEU A O 1
ATOM 897 N N . LEU A 1 113 ? 8.642 -11.109 -8.380 1.00 90.81 113 LEU A N 1
ATOM 898 C CA . LEU A 1 113 ? 9.538 -11.693 -7.383 1.00 90.81 113 LEU A CA 1
ATOM 899 C C . LEU A 1 113 ? 9.882 -13.136 -7.784 1.00 90.81 113 LEU A C 1
ATOM 901 O O . LEU A 1 113 ? 9.372 -14.088 -7.195 1.00 90.81 113 LEU A O 1
ATOM 905 N N . PRO A 1 114 ? 10.745 -13.337 -8.798 1.00 87.94 114 PRO A N 1
ATOM 906 C CA . PRO A 1 114 ? 11.033 -14.670 -9.339 1.00 87.94 114 PRO A CA 1
ATOM 907 C C . PRO A 1 114 ? 11.768 -15.600 -8.365 1.00 87.94 114 PRO A C 1
ATOM 909 O O . PRO A 1 114 ? 11.905 -16.789 -8.638 1.00 87.94 114 PRO A O 1
ATOM 912 N N . HIS A 1 115 ? 12.280 -15.062 -7.257 1.00 84.62 115 HIS A N 1
ATOM 913 C CA . HIS A 1 115 ? 13.063 -15.786 -6.260 1.00 84.62 115 HIS A CA 1
ATOM 914 C C . HIS A 1 115 ? 12.216 -16.362 -5.115 1.00 84.62 115 HIS A C 1
ATOM 916 O O . HIS A 1 115 ? 12.740 -17.123 -4.305 1.00 84.62 115 HIS A O 1
ATOM 922 N N . ILE A 1 116 ? 10.921 -16.041 -5.057 1.00 79.75 116 ILE A N 1
ATOM 923 C CA . ILE A 1 116 ? 9.980 -16.629 -4.102 1.00 79.75 116 ILE A CA 1
ATOM 924 C C . ILE A 1 116 ? 8.897 -17.411 -4.841 1.00 79.75 116 ILE A C 1
ATOM 926 O O . ILE A 1 116 ? 8.499 -17.073 -5.956 1.00 79.75 116 ILE A O 1
ATOM 930 N N . ASN A 1 117 ? 8.410 -18.481 -4.214 1.00 73.44 117 ASN A N 1
ATOM 931 C CA . ASN A 1 117 ? 7.297 -19.251 -4.753 1.00 73.44 117 ASN A CA 1
ATOM 932 C C . ASN A 1 117 ? 5.980 -18.546 -4.408 1.00 73.44 117 ASN A C 1
ATOM 934 O O . ASN A 1 117 ? 5.334 -18.870 -3.416 1.00 73.44 117 ASN A O 1
ATOM 938 N N . VAL A 1 118 ? 5.640 -17.529 -5.196 1.00 64.88 118 VAL A N 1
ATOM 939 C CA . VAL A 1 118 ? 4.418 -16.737 -5.028 1.00 64.88 118 VAL A CA 1
ATOM 940 C C . VAL A 1 118 ? 3.246 -17.364 -5.761 1.00 64.88 118 VAL A C 1
ATOM 942 O O . VAL A 1 118 ? 3.224 -17.439 -6.990 1.00 64.88 118 VAL A O 1
ATOM 945 N N . ASP A 1 119 ? 2.225 -17.739 -5.001 1.00 61.81 119 ASP A N 1
ATOM 946 C CA . ASP A 1 119 ? 0.864 -17.890 -5.504 1.00 61.81 119 ASP A CA 1
ATOM 947 C C . ASP A 1 119 ? -0.010 -16.695 -5.078 1.00 61.81 119 ASP A C 1
ATOM 949 O O . ASP A 1 119 ? 0.425 -15.790 -4.366 1.00 61.81 119 ASP A O 1
ATOM 953 N N . ALA A 1 120 ? -1.271 -16.670 -5.514 1.00 51.22 120 ALA A N 1
ATOM 954 C CA . ALA A 1 120 ? -2.196 -15.598 -5.149 1.00 51.22 120 ALA A CA 1
ATOM 955 C C . ALA A 1 120 ? -2.469 -15.505 -3.635 1.00 51.22 120 ALA A C 1
ATOM 957 O O . ALA A 1 120 ? -2.966 -14.481 -3.199 1.00 51.22 120 ALA A O 1
ATOM 958 N N . ARG A 1 121 ? -2.143 -16.516 -2.817 1.00 56.06 121 ARG A N 1
ATOM 959 C CA . ARG A 1 121 ? -2.280 -16.460 -1.348 1.00 56.06 121 ARG A CA 1
ATOM 960 C C . ARG A 1 121 ? -1.042 -15.862 -0.674 1.00 56.06 121 ARG A C 1
ATOM 962 O O . ARG A 1 121 ? -1.042 -15.631 0.527 1.00 56.06 121 ARG A O 1
ATOM 969 N N . SER A 1 122 ? -0.010 -15.561 -1.458 1.00 64.62 122 SER A N 1
ATOM 970 C CA . SER A 1 122 ? 1.291 -15.082 -0.997 1.00 64.62 122 SER A CA 1
ATOM 971 C C . SER A 1 122 ? 1.415 -13.547 -1.011 1.00 64.62 122 SER A C 1
ATOM 973 O O . SER A 1 122 ? 2.518 -13.029 -0.892 1.00 64.62 122 SER A O 1
ATOM 975 N N . PHE A 1 123 ? 0.321 -12.788 -1.167 1.00 70.56 123 PHE A N 1
ATOM 976 C CA . PHE A 1 123 ? 0.362 -11.313 -1.212 1.00 70.56 123 PHE A CA 1
ATOM 977 C C . PHE A 1 123 ? 1.004 -10.647 0.023 1.00 70.56 123 PHE A C 1
ATOM 979 O O . PHE A 1 123 ? 1.771 -9.707 -0.179 1.00 70.56 123 PHE A O 1
ATOM 986 N N . PRO A 1 124 ? 0.783 -11.109 1.271 1.00 72.50 124 PRO A N 1
ATOM 987 C CA . PRO A 1 124 ? 1.530 -10.587 2.419 1.00 72.50 124 PRO A CA 1
ATOM 988 C C . PRO A 1 124 ? 3.049 -10.734 2.246 1.00 72.50 124 PRO A C 1
ATOM 990 O O . PRO A 1 124 ? 3.786 -9.768 2.418 1.00 72.50 124 PRO A O 1
ATOM 993 N N . LEU A 1 125 ? 3.502 -11.908 1.788 1.00 79.75 125 LEU A N 1
ATOM 994 C CA . LEU A 1 125 ? 4.913 -12.178 1.501 1.00 79.75 125 LEU A CA 1
ATOM 995 C C . LEU A 1 125 ? 5.446 -11.299 0.359 1.00 79.75 125 LEU A C 1
ATOM 997 O O . LEU A 1 125 ? 6.611 -10.910 0.380 1.00 79.75 125 LEU A O 1
ATOM 1001 N N . VAL A 1 126 ? 4.612 -10.955 -0.631 1.00 85.19 126 VAL A N 1
ATOM 1002 C CA . VAL A 1 126 ? 4.983 -9.998 -1.687 1.00 85.19 126 VAL A CA 1
ATOM 1003 C C . VAL A 1 126 ? 5.310 -8.639 -1.077 1.00 85.19 126 VAL A C 1
ATOM 1005 O O . VAL A 1 126 ? 6.379 -8.110 -1.363 1.00 85.19 126 VAL A O 1
ATOM 1008 N N . PHE A 1 127 ? 4.438 -8.089 -0.229 1.00 84.12 127 PHE A N 1
ATOM 1009 C CA . PHE A 1 127 ? 4.681 -6.789 0.407 1.00 84.12 127 PHE A CA 1
ATOM 1010 C C . PHE A 1 127 ? 5.871 -6.819 1.367 1.00 84.12 127 PHE A C 1
ATOM 1012 O O . PHE A 1 127 ? 6.672 -5.891 1.347 1.00 84.12 127 PHE A O 1
ATOM 1019 N N . GLU A 1 128 ? 6.048 -7.896 2.132 1.00 84.31 128 GLU A N 1
ATOM 1020 C CA . GLU A 1 128 ? 7.229 -8.084 2.984 1.00 84.31 128 GLU A CA 1
ATOM 1021 C C . GLU A 1 128 ? 8.526 -8.133 2.161 1.00 84.31 128 GLU A C 1
ATOM 1023 O O . GLU A 1 128 ? 9.513 -7.480 2.485 1.00 84.31 128 GLU A O 1
ATOM 1028 N N . THR A 1 129 ? 8.525 -8.861 1.043 1.00 88.56 129 THR A N 1
ATOM 1029 C CA . THR A 1 129 ? 9.699 -8.965 0.164 1.00 88.56 129 THR A CA 1
ATOM 1030 C C . THR A 1 129 ? 9.993 -7.639 -0.540 1.00 88.56 129 THR A C 1
ATOM 1032 O O . THR A 1 129 ? 11.153 -7.254 -0.668 1.00 88.56 129 THR A O 1
ATOM 1035 N N . VAL A 1 130 ? 8.954 -6.919 -0.973 1.00 89.94 130 VAL A N 1
ATOM 1036 C CA . VAL A 1 130 ? 9.075 -5.570 -1.542 1.00 89.94 130 VAL A CA 1
ATOM 1037 C C . VAL A 1 130 ? 9.632 -4.597 -0.502 1.00 89.94 130 VAL A C 1
ATOM 1039 O O . VAL A 1 130 ? 10.525 -3.819 -0.827 1.00 89.94 130 VAL A O 1
ATOM 1042 N N . LEU A 1 131 ? 9.183 -4.676 0.752 1.00 88.88 131 LEU A N 1
ATOM 1043 C CA . LEU A 1 131 ? 9.747 -3.890 1.845 1.00 88.88 131 LEU A CA 1
ATOM 1044 C C . LEU A 1 131 ? 11.229 -4.217 2.066 1.00 88.88 131 LEU A C 1
ATOM 1046 O O . LEU A 1 131 ? 12.045 -3.306 2.065 1.00 88.88 131 LEU A O 1
ATOM 1050 N N . ASN A 1 132 ? 11.603 -5.495 2.148 1.00 90.25 132 ASN A N 1
ATOM 1051 C CA . ASN A 1 132 ? 13.004 -5.900 2.308 1.00 90.25 132 ASN A CA 1
ATOM 1052 C C . ASN A 1 132 ? 13.902 -5.388 1.164 1.00 90.25 132 ASN A C 1
ATOM 1054 O O . ASN A 1 132 ? 15.052 -4.997 1.391 1.00 90.25 132 ASN A O 1
ATOM 1058 N N . ALA A 1 133 ? 13.390 -5.368 -0.070 1.00 91.50 133 ALA A N 1
ATOM 1059 C CA . ALA A 1 133 ? 14.089 -4.782 -1.213 1.00 91.50 133 ALA A CA 1
ATOM 1060 C C . ALA A 1 133 ? 14.258 -3.262 -1.057 1.00 91.50 133 ALA A C 1
ATOM 1062 O O . ALA A 1 133 ? 15.345 -2.731 -1.301 1.00 91.50 133 ALA A O 1
ATOM 1063 N N . ALA A 1 134 ? 13.213 -2.568 -0.598 1.00 90.88 134 ALA A N 1
ATOM 1064 C CA . ALA A 1 134 ? 13.273 -1.140 -0.314 1.00 90.88 134 ALA A CA 1
ATOM 1065 C C . ALA A 1 134 ? 14.263 -0.827 0.816 1.00 90.88 134 ALA A C 1
ATOM 1067 O O . ALA A 1 134 ? 15.112 0.038 0.633 1.00 90.88 134 ALA A O 1
ATOM 1068 N N . ASP A 1 135 ? 14.229 -1.565 1.928 1.00 90.12 135 ASP A N 1
ATOM 1069 C CA . ASP A 1 135 ? 15.154 -1.409 3.058 1.00 90.12 135 ASP A CA 1
ATOM 1070 C C . ASP A 1 135 ? 16.609 -1.654 2.628 1.00 90.12 135 ASP A C 1
ATOM 1072 O O . ASP A 1 135 ? 17.517 -0.929 3.035 1.00 90.12 135 ASP A O 1
ATOM 1076 N N . THR A 1 136 ? 16.843 -2.624 1.737 1.00 92.50 136 THR A N 1
ATOM 1077 C CA . THR A 1 136 ? 18.171 -2.872 1.151 1.00 92.50 136 THR A CA 1
ATOM 1078 C C . THR A 1 136 ? 18.652 -1.685 0.314 1.00 92.50 136 THR A C 1
ATOM 1080 O O . THR A 1 136 ? 19.812 -1.288 0.421 1.00 92.50 136 THR A O 1
ATOM 1083 N N . ALA A 1 137 ? 17.777 -1.102 -0.511 1.00 92.00 137 ALA A N 1
ATOM 1084 C CA . ALA A 1 137 ? 18.099 0.092 -1.287 1.00 92.00 137 ALA A CA 1
ATOM 1085 C C . ALA A 1 137 ? 18.315 1.313 -0.377 1.00 92.00 137 ALA A C 1
ATOM 1087 O O . ALA A 1 137 ? 19.279 2.050 -0.552 1.00 92.00 137 ALA A O 1
ATOM 1088 N N . ILE A 1 138 ? 17.472 1.490 0.641 1.00 89.94 138 ILE A N 1
ATOM 1089 C CA . ILE A 1 138 ? 17.591 2.539 1.656 1.00 89.94 138 ILE A CA 1
ATOM 1090 C C . ILE A 1 138 ? 18.915 2.427 2.394 1.00 89.94 138 ILE A C 1
ATOM 1092 O O . ILE A 1 138 ? 19.560 3.445 2.595 1.00 89.94 138 ILE A O 1
ATOM 1096 N N . ALA A 1 139 ? 19.366 1.234 2.775 1.00 89.50 139 ALA A N 1
ATOM 1097 C CA . ALA A 1 139 ? 20.648 1.061 3.453 1.00 89.50 139 ALA A CA 1
ATOM 1098 C C . ALA A 1 139 ? 21.851 1.511 2.598 1.00 89.50 139 ALA A C 1
ATOM 1100 O O . ALA A 1 139 ? 22.904 1.830 3.151 1.00 89.50 139 ALA A O 1
ATOM 1101 N N . ALA A 1 140 ? 21.699 1.570 1.273 1.00 89.50 140 ALA A N 1
ATOM 1102 C CA . ALA A 1 140 ? 22.693 2.121 0.366 1.00 89.50 140 ALA A CA 1
ATOM 1103 C C . ALA A 1 140 ? 22.582 3.655 0.226 1.00 89.50 140 ALA A C 1
ATOM 1105 O O . ALA A 1 140 ? 21.617 4.301 0.651 1.00 89.50 140 ALA A O 1
ATOM 1106 N N . ASP A 1 141 ? 23.605 4.255 -0.378 1.00 80.38 141 ASP A N 1
ATOM 1107 C CA . ASP A 1 141 ? 23.593 5.666 -0.760 1.00 80.38 141 ASP A CA 1
ATOM 1108 C C . ASP A 1 141 ? 22.970 5.846 -2.152 1.00 80.38 141 ASP A C 1
ATOM 1110 O O . ASP A 1 141 ? 23.020 4.952 -2.998 1.00 80.38 141 ASP A O 1
ATOM 1114 N N . GLY A 1 142 ? 22.401 7.027 -2.409 1.00 82.25 142 GLY A N 1
ATOM 1115 C CA . GLY A 1 142 ? 21.840 7.381 -3.721 1.00 82.25 142 GLY A CA 1
ATOM 1116 C C . GLY A 1 142 ? 20.323 7.233 -3.845 1.00 82.25 142 GLY A C 1
ATOM 1117 O O . GLY A 1 142 ? 19.788 7.402 -4.938 1.00 82.25 142 GLY A O 1
ATOM 1118 N N . VAL A 1 143 ? 19.617 6.965 -2.743 1.00 87.25 143 VAL A N 1
ATOM 1119 C CA . VAL A 1 143 ? 18.153 7.052 -2.727 1.00 87.25 143 VAL A CA 1
ATOM 1120 C C . VAL A 1 143 ? 17.701 8.506 -2.867 1.00 87.25 143 VAL A C 1
ATOM 1122 O O . VAL A 1 143 ? 18.226 9.403 -2.213 1.00 87.25 143 VAL A O 1
ATOM 1125 N N . SER A 1 144 ? 16.699 8.726 -3.709 1.00 90.25 144 SER A N 1
ATOM 1126 C CA . SER A 1 144 ? 16.004 10.001 -3.867 1.00 90.25 144 SER A CA 1
ATOM 1127 C C . SER A 1 144 ? 14.868 10.133 -2.851 1.00 90.25 144 SER A C 1
ATOM 1129 O O . SER A 1 144 ? 14.065 9.209 -2.694 1.00 90.25 144 SER A O 1
ATOM 1131 N N . LYS A 1 145 ? 14.779 11.295 -2.190 1.00 90.56 145 LYS A N 1
ATOM 1132 C CA . LYS A 1 145 ? 13.689 11.609 -1.255 1.00 90.56 145 LYS A CA 1
ATOM 1133 C C . LYS A 1 145 ? 12.326 11.533 -1.946 1.00 90.56 145 LYS A C 1
ATOM 1135 O O . LYS A 1 145 ? 11.435 10.860 -1.441 1.00 90.56 145 LYS A O 1
ATOM 1140 N N . ASP A 1 146 ? 12.207 12.137 -3.126 1.00 91.44 146 ASP A N 1
ATOM 1141 C CA . ASP A 1 146 ? 10.957 12.176 -3.890 1.00 91.44 146 ASP A CA 1
ATOM 1142 C C . ASP A 1 146 ? 10.465 10.762 -4.234 1.00 91.44 146 ASP A C 1
ATOM 1144 O O . ASP A 1 146 ? 9.274 10.479 -4.160 1.00 91.44 146 ASP A O 1
ATOM 1148 N N . ASP A 1 147 ? 11.367 9.838 -4.575 1.00 91.62 147 ASP A N 1
ATOM 1149 C CA . ASP A 1 147 ? 10.977 8.465 -4.917 1.00 91.62 147 ASP A CA 1
ATOM 1150 C C . ASP A 1 147 ? 10.534 7.655 -3.695 1.00 91.62 147 ASP A C 1
ATOM 1152 O O . ASP A 1 147 ? 9.626 6.831 -3.811 1.00 91.62 147 ASP A O 1
ATOM 1156 N N . LEU A 1 148 ? 11.130 7.903 -2.523 1.00 90.31 148 LEU A N 1
ATOM 1157 C CA . LEU A 1 148 ? 10.651 7.328 -1.264 1.00 90.31 148 LEU A CA 1
ATOM 1158 C C . LEU A 1 148 ? 9.279 7.881 -0.885 1.00 90.31 148 LEU A C 1
ATOM 1160 O O . LEU A 1 148 ? 8.390 7.106 -0.541 1.00 90.31 148 LEU A O 1
ATOM 1164 N N . GLU A 1 149 ? 9.085 9.197 -0.980 1.00 92.38 149 GLU A N 1
ATOM 1165 C CA . GLU A 1 149 ? 7.795 9.833 -0.704 1.00 92.38 149 GLU A CA 1
ATOM 1166 C C . GLU A 1 149 ? 6.704 9.291 -1.631 1.00 92.38 149 GLU A C 1
ATOM 1168 O O . GLU A 1 149 ? 5.600 8.988 -1.178 1.00 92.38 149 GLU A O 1
ATOM 1173 N N . GLN A 1 150 ? 7.016 9.080 -2.912 1.00 92.75 150 GLN A N 1
ATOM 1174 C CA . GLN A 1 150 ? 6.084 8.446 -3.840 1.00 92.75 150 GLN A CA 1
ATOM 1175 C C . GLN A 1 150 ? 5.842 6.970 -3.501 1.00 92.75 150 GLN A C 1
ATOM 1177 O O . GLN A 1 150 ? 4.694 6.529 -3.521 1.00 92.75 150 GLN A O 1
ATOM 1182 N N . ALA A 1 151 ? 6.870 6.199 -3.124 1.00 91.06 151 ALA A N 1
ATOM 1183 C CA . ALA A 1 151 ? 6.690 4.816 -2.675 1.00 91.06 151 ALA A CA 1
ATOM 1184 C C . ALA A 1 151 ? 5.741 4.725 -1.466 1.00 91.06 151 ALA A C 1
ATOM 1186 O O . ALA A 1 151 ? 4.853 3.864 -1.455 1.00 91.06 151 ALA A O 1
ATOM 1187 N N . VAL A 1 152 ? 5.895 5.634 -0.494 1.00 90.44 152 VAL A N 1
ATOM 1188 C CA . VAL A 1 152 ? 5.029 5.769 0.688 1.00 90.44 152 VAL A CA 1
ATOM 1189 C C . VAL A 1 152 ? 3.618 6.174 0.286 1.00 90.44 152 VAL A C 1
ATOM 1191 O O . VAL A 1 152 ? 2.664 5.500 0.671 1.00 90.44 152 VAL A O 1
ATOM 1194 N N . ALA A 1 153 ? 3.467 7.225 -0.522 1.00 92.06 153 ALA A N 1
ATOM 1195 C CA . ALA A 1 153 ? 2.163 7.707 -0.963 1.00 92.06 153 ALA A CA 1
ATOM 1196 C C . ALA A 1 153 ? 1.382 6.606 -1.692 1.00 92.06 153 ALA A C 1
ATOM 1198 O O . ALA A 1 153 ? 0.188 6.423 -1.456 1.00 92.06 153 ALA A O 1
ATOM 1199 N N . MET A 1 154 ? 2.051 5.823 -2.542 1.00 93.38 154 MET A N 1
ATOM 1200 C CA . MET A 1 154 ? 1.409 4.711 -3.239 1.00 93.38 154 MET A CA 1
ATOM 1201 C C . MET A 1 154 ? 1.031 3.590 -2.270 1.00 93.38 154 MET A C 1
ATOM 1203 O O . MET A 1 154 ? -0.099 3.116 -2.331 1.00 93.38 154 MET A O 1
ATOM 1207 N N . ALA A 1 155 ? 1.902 3.221 -1.324 1.00 89.88 155 ALA A N 1
ATOM 1208 C CA . ALA A 1 155 ? 1.571 2.238 -0.288 1.00 89.88 155 ALA A CA 1
ATOM 1209 C C . ALA A 1 155 ? 0.371 2.673 0.571 1.00 89.88 155 ALA A C 1
ATOM 1211 O O . ALA A 1 155 ? -0.495 1.854 0.876 1.00 89.88 155 ALA A O 1
ATOM 1212 N N . GLN A 1 156 ? 0.269 3.963 0.908 1.00 90.44 156 GLN A N 1
ATOM 1213 C CA . GLN A 1 156 ? -0.875 4.531 1.626 1.00 90.44 156 GLN A CA 1
ATOM 1214 C C . GLN A 1 156 ? -2.175 4.402 0.825 1.00 90.44 156 GLN A C 1
ATOM 1216 O O . GLN A 1 156 ? -3.196 4.018 1.391 1.00 90.44 156 GLN A O 1
ATOM 1221 N N . GLN A 1 157 ? -2.148 4.658 -0.487 1.00 91.75 157 GLN A N 1
ATOM 1222 C CA . GLN A 1 157 ? -3.320 4.463 -1.349 1.00 91.75 157 GLN A CA 1
ATOM 1223 C C . GLN A 1 157 ? -3.699 2.981 -1.478 1.00 91.75 157 GLN A C 1
ATOM 1225 O O . GLN A 1 157 ? -4.881 2.646 -1.422 1.00 91.75 157 GLN A O 1
ATOM 1230 N N . VAL A 1 158 ? -2.717 2.074 -1.567 1.00 89.56 158 VAL A N 1
ATOM 1231 C CA . VAL A 1 158 ? -2.981 0.625 -1.535 1.00 89.56 158 VAL A CA 1
ATOM 1232 C C . VAL A 1 158 ? -3.638 0.227 -0.214 1.00 89.56 158 VAL A C 1
ATOM 1234 O O . VAL A 1 158 ? -4.637 -0.492 -0.232 1.00 89.56 158 VAL A O 1
ATOM 1237 N N . LYS A 1 159 ? -3.109 0.700 0.926 1.00 86.81 159 LYS A N 1
ATOM 1238 C CA . LYS A 1 159 ? -3.694 0.460 2.253 1.00 86.81 159 LYS A CA 1
ATOM 1239 C C . LYS A 1 159 ? -5.138 0.956 2.270 1.00 86.81 159 LYS A C 1
ATOM 1241 O O . LYS A 1 159 ? -6.030 0.158 2.522 1.00 86.81 159 LYS A O 1
ATOM 1246 N N . ALA A 1 160 ? -5.375 2.214 1.900 1.00 87.00 160 ALA A N 1
ATOM 1247 C CA . ALA A 1 160 ? -6.705 2.818 1.877 1.00 87.00 160 ALA A CA 1
ATOM 1248 C C . ALA A 1 160 ? -7.710 2.034 1.017 1.00 87.00 160 ALA A C 1
ATOM 1250 O O . ALA A 1 160 ? -8.831 1.817 1.461 1.00 87.00 160 ALA A O 1
ATOM 1251 N N . ALA A 1 161 ? -7.307 1.549 -0.160 1.00 86.75 161 ALA A N 1
ATOM 1252 C CA . ALA A 1 161 ? -8.171 0.751 -1.031 1.00 86.75 161 ALA A CA 1
ATOM 1253 C C . ALA A 1 161 ? -8.433 -0.669 -0.492 1.00 86.75 161 ALA A C 1
ATOM 1255 O O . ALA A 1 161 ? -9.448 -1.283 -0.818 1.00 86.75 161 ALA A O 1
ATOM 1256 N N . ARG A 1 162 ? -7.519 -1.227 0.314 1.00 84.19 162 ARG A N 1
ATOM 1257 C CA . ARG A 1 162 ? -7.628 -2.586 0.880 1.00 84.19 162 ARG A CA 1
ATOM 1258 C C . ARG A 1 162 ? -8.215 -2.639 2.289 1.00 84.19 162 ARG A C 1
ATOM 1260 O O . ARG A 1 162 ? -8.602 -3.726 2.710 1.00 84.19 162 ARG A O 1
ATOM 1267 N N . THR A 1 163 ? -8.295 -1.510 2.987 1.00 83.50 163 THR A N 1
ATOM 1268 C CA . THR A 1 163 ? -8.861 -1.410 4.337 1.00 83.50 163 THR A CA 1
ATOM 1269 C C . THR A 1 163 ? -10.362 -1.714 4.421 1.00 83.50 163 THR A C 1
ATOM 1271 O O . THR A 1 163 ? -10.712 -2.409 5.365 1.00 83.50 163 THR A O 1
ATOM 1274 N N . PRO A 1 164 ? -11.258 -1.285 3.504 1.00 83.75 164 PRO A N 1
ATOM 1275 C CA . PRO A 1 164 ? -12.702 -1.401 3.733 1.00 83.75 164 PRO A CA 1
ATOM 1276 C C . PRO A 1 164 ? -13.181 -2.835 4.021 1.00 83.75 164 PRO A C 1
ATOM 1278 O O . PRO A 1 164 ? -13.835 -3.025 5.042 1.00 83.75 164 PRO A O 1
ATOM 1281 N N . PRO A 1 165 ? -12.768 -3.874 3.260 1.00 77.69 165 PRO A N 1
ATOM 1282 C CA . PRO A 1 165 ? -13.135 -5.253 3.590 1.00 77.69 165 PRO A CA 1
ATOM 1283 C C . PRO A 1 165 ? -12.601 -5.717 4.952 1.00 77.69 165 PRO A C 1
ATOM 1285 O O . PRO A 1 165 ? -13.264 -6.473 5.650 1.00 77.69 165 PRO A O 1
ATOM 1288 N N . VAL A 1 166 ? -11.403 -5.267 5.353 1.00 78.94 166 VAL A N 1
ATOM 1289 C CA . VAL A 1 166 ? -10.838 -5.579 6.680 1.00 78.94 166 VAL A CA 1
ATOM 1290 C C . VAL A 1 166 ? -11.627 -4.875 7.776 1.00 78.94 166 VAL A C 1
ATOM 1292 O O . VAL A 1 166 ? -11.881 -5.468 8.821 1.00 78.94 166 VAL A O 1
ATOM 1295 N N . PHE A 1 167 ? -12.020 -3.628 7.530 1.00 83.50 167 PHE A N 1
ATOM 1296 C CA . PHE A 1 167 ? -12.778 -2.839 8.480 1.00 83.50 167 PHE A CA 1
ATOM 1297 C C . PHE A 1 167 ? -14.168 -3.430 8.714 1.00 83.50 167 PHE A C 1
ATOM 1299 O O . PHE A 1 167 ? -14.550 -3.564 9.866 1.00 83.50 167 PHE A O 1
ATOM 1306 N N . GLU A 1 168 ? -14.868 -3.892 7.674 1.00 82.69 168 GLU A N 1
ATOM 1307 C CA . GLU A 1 168 ? -16.150 -4.602 7.826 1.00 82.69 168 GLU A CA 1
ATOM 1308 C C . GLU A 1 168 ? -16.026 -5.817 8.766 1.00 82.69 168 GLU A C 1
ATOM 1310 O O . GLU A 1 168 ? -16.880 -6.047 9.624 1.00 82.69 168 GLU A O 1
ATOM 1315 N N . ILE A 1 169 ? -14.930 -6.575 8.655 1.00 80.75 169 ILE A N 1
ATOM 1316 C CA . ILE A 1 169 ? -14.663 -7.739 9.511 1.00 80.75 169 ILE A CA 1
ATOM 1317 C C . ILE A 1 169 ? -14.332 -7.302 10.947 1.00 80.75 169 ILE A C 1
ATOM 1319 O O . ILE A 1 169 ? -14.827 -7.893 11.907 1.00 80.75 169 ILE A O 1
ATOM 1323 N N . GLN A 1 170 ? -13.508 -6.262 11.107 1.00 83.19 170 GLN A N 1
ATOM 1324 C CA . GLN A 1 170 ? -13.174 -5.684 12.414 1.00 83.19 170 GLN A CA 1
ATOM 1325 C C . GLN A 1 170 ? -14.417 -5.128 13.115 1.00 83.19 170 GLN A C 1
ATOM 1327 O O . GLN A 1 170 ? -14.608 -5.366 14.305 1.00 83.19 170 GLN A O 1
ATOM 1332 N N . GLU A 1 171 ? -15.269 -4.418 12.382 1.00 87.31 171 GLU A N 1
ATOM 1333 C CA . GLU A 1 171 ? -16.526 -3.861 12.864 1.00 87.31 171 GLU A CA 1
ATOM 1334 C C . GLU A 1 171 ? -17.459 -4.976 13.336 1.00 87.31 171 GLU A C 1
ATOM 1336 O O . GLU A 1 171 ? -17.938 -4.935 14.468 1.00 87.31 171 GLU A O 1
ATOM 1341 N N . ALA A 1 172 ? -17.647 -6.020 12.524 1.00 85.56 172 ALA A N 1
ATOM 1342 C CA . ALA A 1 172 ? -18.469 -7.170 12.887 1.00 85.56 172 ALA A CA 1
ATOM 1343 C C . ALA A 1 172 ? -17.938 -7.904 14.131 1.00 85.56 172 ALA A C 1
ATOM 1345 O O . ALA A 1 172 ? -18.720 -8.250 15.020 1.00 85.56 172 ALA A O 1
ATOM 1346 N N . ALA A 1 173 ? -16.620 -8.110 14.228 1.00 84.62 173 ALA A N 1
ATOM 1347 C CA . ALA A 1 173 ? -15.992 -8.734 15.391 1.00 84.62 173 ALA A CA 1
ATOM 1348 C C . ALA A 1 173 ? -16.180 -7.884 16.656 1.00 84.62 173 ALA A C 1
ATOM 1350 O O . ALA A 1 173 ? -16.541 -8.408 17.713 1.00 84.62 173 ALA A O 1
ATOM 1351 N N . PHE A 1 174 ? -16.001 -6.565 16.549 1.00 88.12 174 PHE A N 1
ATOM 1352 C CA . PHE A 1 174 ? -16.153 -5.683 17.698 1.00 88.12 174 PHE A CA 1
ATOM 1353 C C . PHE A 1 174 ? -17.611 -5.574 18.150 1.00 88.12 174 PHE A C 1
ATOM 1355 O O . PHE A 1 174 ? -17.909 -5.667 19.343 1.00 88.12 174 PHE A O 1
ATOM 1362 N N . LYS A 1 175 ? -18.534 -5.471 17.189 1.00 89.69 175 LYS A N 1
ATOM 1363 C CA . LYS A 1 175 ? -19.979 -5.493 17.422 1.00 89.69 175 LYS A CA 1
ATOM 1364 C C . LYS A 1 175 ? -20.422 -6.788 18.106 1.00 89.69 175 LYS A C 1
ATOM 1366 O O . LYS A 1 175 ? -21.215 -6.742 19.043 1.00 89.69 175 LYS A O 1
ATOM 1371 N N . ALA A 1 176 ? -19.877 -7.938 17.705 1.00 86.56 176 ALA A N 1
ATOM 1372 C CA . ALA A 1 176 ? -20.158 -9.218 18.356 1.00 86.56 176 ALA A CA 1
ATOM 1373 C C . ALA A 1 176 ? -19.651 -9.276 19.809 1.00 86.56 176 ALA A C 1
ATOM 1375 O O . ALA A 1 176 ? -20.285 -9.913 20.650 1.00 86.56 176 ALA A O 1
ATOM 1376 N N . ARG A 1 177 ? -18.534 -8.603 20.109 1.00 85.88 177 ARG A N 1
ATOM 1377 C CA . ARG A 1 177 ? -17.932 -8.555 21.447 1.00 85.88 177 ARG A CA 1
ATOM 1378 C C . ARG A 1 177 ? -18.690 -7.645 22.414 1.00 85.88 177 ARG A C 1
ATOM 1380 O O . ARG A 1 177 ? -18.971 -8.064 23.532 1.00 85.88 177 ARG A O 1
ATOM 1387 N N . LEU A 1 178 ? -19.008 -6.419 21.996 1.00 88.38 178 LEU A N 1
ATOM 1388 C CA . LEU A 1 178 ? -19.720 -5.445 22.836 1.00 88.38 178 LEU A CA 1
ATOM 1389 C C . LEU A 1 178 ? -21.229 -5.712 22.929 1.00 88.38 178 LEU A C 1
ATOM 1391 O O . LEU A 1 178 ? -21.888 -5.262 23.868 1.00 88.38 178 LEU A O 1
ATOM 1395 N N . GLY A 1 179 ? -21.775 -6.425 21.944 1.00 89.62 179 GLY A N 1
ATOM 1396 C CA . GLY A 1 179 ? -23.206 -6.476 21.684 1.00 89.62 179 GLY A CA 1
ATOM 1397 C C . GLY A 1 179 ? -23.650 -5.314 20.794 1.00 89.62 179 GLY A C 1
ATOM 1398 O O . GLY A 1 179 ? -23.150 -4.196 20.896 1.00 89.62 179 GLY A O 1
ATOM 1399 N N . GLU A 1 180 ? -24.617 -5.590 19.917 1.00 90.12 180 GLU A N 1
ATOM 1400 C CA . GLU A 1 180 ? -25.053 -4.667 18.861 1.00 90.12 180 GLU A CA 1
ATOM 1401 C C . GLU A 1 180 ? -25.533 -3.312 19.393 1.00 90.12 180 GLU A C 1
ATOM 1403 O O . GLU A 1 180 ? -25.093 -2.284 18.893 1.00 90.12 180 GLU A O 1
ATOM 1408 N N . ALA A 1 181 ? -26.346 -3.309 20.454 1.00 89.69 181 ALA A N 1
ATOM 1409 C CA . ALA A 1 181 ? -26.851 -2.076 21.059 1.00 89.69 181 ALA A CA 1
ATOM 1410 C C . ALA A 1 181 ? -25.719 -1.196 21.614 1.00 89.69 181 ALA A C 1
ATOM 1412 O O . ALA A 1 181 ? -25.609 -0.031 21.256 1.00 89.69 181 ALA A O 1
ATOM 1413 N N . THR A 1 182 ? -24.824 -1.774 22.421 1.00 89.19 182 THR A N 1
ATOM 1414 C CA . THR A 1 182 ? -23.680 -1.050 22.995 1.00 89.19 182 THR A CA 1
ATOM 1415 C C . THR A 1 182 ? -22.754 -0.508 21.911 1.00 89.19 182 THR A C 1
ATOM 1417 O O . THR A 1 182 ? -22.230 0.596 22.032 1.00 89.19 182 THR A O 1
ATOM 1420 N N . PHE A 1 183 ? -22.533 -1.288 20.852 1.00 91.75 183 PHE A N 1
ATOM 1421 C CA . PHE A 1 183 ? -21.719 -0.854 19.729 1.00 91.75 183 PHE A CA 1
ATOM 1422 C C . PHE A 1 183 ? -22.347 0.355 19.027 1.00 91.75 183 PHE A C 1
ATOM 1424 O O . PHE A 1 183 ? -21.674 1.366 18.858 1.00 91.75 183 PHE A O 1
ATOM 1431 N N . ASP A 1 184 ? -23.624 0.265 18.649 1.00 91.12 184 ASP A N 1
ATOM 1432 C CA . ASP A 1 184 ? -24.302 1.311 17.875 1.00 91.12 184 ASP A CA 1
ATOM 1433 C C . ASP A 1 184 ? -24.506 2.607 18.681 1.00 91.12 184 ASP A C 1
ATOM 1435 O O . ASP A 1 184 ? -24.484 3.695 18.104 1.00 91.12 184 ASP A O 1
ATOM 1439 N N . ASP A 1 185 ? -24.661 2.502 20.004 1.00 89.25 185 ASP A N 1
ATOM 1440 C CA . ASP A 1 185 ? -24.837 3.657 20.888 1.00 89.25 185 ASP A CA 1
ATOM 1441 C C . ASP A 1 185 ? -23.526 4.428 21.117 1.00 89.25 185 ASP A C 1
ATOM 1443 O O . ASP A 1 185 ? -23.543 5.655 21.245 1.00 89.25 185 ASP A O 1
ATOM 1447 N N . TRP A 1 186 ? -22.381 3.734 21.158 1.00 89.31 186 TRP A N 1
ATOM 1448 C CA . TRP A 1 186 ? -21.131 4.329 21.650 1.00 89.31 186 TRP A CA 1
ATOM 1449 C C . TRP A 1 186 ? -19.985 4.365 20.645 1.00 89.31 186 TRP A C 1
ATOM 1451 O O . TRP A 1 186 ? -19.165 5.284 20.696 1.00 89.31 186 TRP A O 1
ATOM 1461 N N . VAL A 1 187 ? -19.885 3.391 19.742 1.00 90.19 187 VAL A N 1
ATOM 1462 C CA . VAL A 1 187 ? -18.735 3.261 18.842 1.00 90.19 187 VAL A CA 1
ATOM 1463 C C . VAL A 1 187 ? -18.966 4.079 17.579 1.00 90.19 187 VAL A C 1
ATOM 1465 O O . VAL A 1 187 ? -19.831 3.784 16.758 1.00 90.19 187 VAL A O 1
ATOM 1468 N N . GLN A 1 188 ? -18.139 5.104 17.380 1.00 89.88 188 GLN A N 1
ATOM 1469 C CA . GLN A 1 188 ? -18.190 5.910 16.168 1.00 89.88 188 GLN A CA 1
ATOM 1470 C C . GLN A 1 188 ? -17.291 5.325 15.080 1.00 89.88 188 GLN A C 1
ATOM 1472 O O . GLN A 1 188 ? -16.110 5.046 15.298 1.00 89.88 188 GLN A O 1
ATOM 1477 N N . VAL A 1 189 ? -17.838 5.213 13.872 1.00 90.19 189 VAL A N 1
ATOM 1478 C CA . VAL A 1 189 ? -17.148 4.658 12.704 1.00 90.19 189 VAL A CA 1
ATOM 1479 C C . VAL A 1 189 ? -17.147 5.632 11.523 1.00 90.19 189 VAL A C 1
ATOM 1481 O O . VAL A 1 189 ? -17.930 6.581 11.436 1.00 90.19 189 VAL A O 1
ATOM 1484 N N . THR A 1 190 ? -16.215 5.420 10.605 1.00 84.06 190 THR A N 1
ATOM 1485 C CA . THR A 1 190 ? -16.211 5.962 9.241 1.00 84.06 190 THR A CA 1
ATOM 1486 C C . THR A 1 190 ? -16.464 4.823 8.258 1.00 84.06 190 THR A C 1
ATOM 1488 O O . THR A 1 190 ? -16.580 3.674 8.662 1.00 84.06 190 THR A O 1
ATOM 1491 N N . ALA A 1 191 ? -16.471 5.111 6.956 1.00 73.75 191 ALA A N 1
ATOM 1492 C CA . ALA A 1 191 ? -16.511 4.059 5.941 1.00 73.75 191 ALA A CA 1
ATOM 1493 C C . ALA A 1 191 ? -15.320 3.075 6.023 1.00 73.75 191 ALA A C 1
ATOM 1495 O O . ALA A 1 191 ? -15.429 1.961 5.528 1.00 73.75 191 ALA A O 1
ATOM 1496 N N . ASN A 1 192 ? -14.191 3.486 6.621 1.00 73.19 192 ASN A N 1
ATOM 1497 C CA . ASN A 1 192 ? -12.916 2.770 6.513 1.00 73.19 192 ASN A CA 1
ATOM 1498 C C . ASN A 1 192 ? -12.190 2.586 7.862 1.00 73.19 192 ASN A C 1
ATOM 1500 O O . ASN A 1 192 ? -10.995 2.294 7.860 1.00 73.19 192 ASN A O 1
ATOM 1504 N N . GLY A 1 193 ? -12.835 2.828 9.006 1.00 82.44 193 GLY A N 1
ATOM 1505 C CA . GLY A 1 193 ? -12.132 2.817 10.293 1.00 82.44 193 GLY A CA 1
ATOM 1506 C C . GLY A 1 193 ? -12.942 3.337 11.474 1.00 82.44 193 GLY A C 1
ATOM 1507 O O . GLY A 1 193 ? -13.937 4.043 11.297 1.00 82.44 193 GLY A O 1
ATOM 1508 N N . PHE A 1 194 ? -12.468 3.031 12.680 1.00 86.38 194 PHE A N 1
ATOM 1509 C CA . PHE A 1 194 ? -13.016 3.534 13.939 1.00 86.38 194 PHE A CA 1
ATOM 1510 C C . PHE A 1 194 ? -12.551 4.964 14.230 1.00 86.38 194 PHE A C 1
ATOM 1512 O O . PHE A 1 194 ? -11.414 5.340 13.949 1.00 86.38 194 PHE A O 1
ATOM 1519 N N . LYS A 1 195 ? -13.428 5.756 14.844 1.00 89.38 195 LYS A N 1
ATOM 1520 C CA . LYS A 1 195 ? -13.137 7.098 15.352 1.00 89.38 195 LYS A CA 1
ATOM 1521 C C . LYS A 1 195 ? -12.868 7.028 16.848 1.00 89.38 195 LYS A C 1
ATOM 1523 O O . LYS A 1 195 ? -13.728 7.380 17.657 1.00 89.38 195 LYS A O 1
ATOM 1528 N N . TRP A 1 196 ? -11.709 6.498 17.234 1.00 87.44 196 TRP A N 1
ATOM 1529 C CA . TRP A 1 196 ? -11.391 6.304 18.652 1.00 87.44 196 TRP A CA 1
ATOM 1530 C C . TRP A 1 196 ? -11.396 7.593 19.474 1.00 87.44 196 TRP A C 1
ATOM 1532 O O . TRP A 1 196 ? -11.996 7.568 20.548 1.00 87.44 196 TRP A O 1
ATOM 1542 N N . PRO A 1 197 ? -10.825 8.723 19.012 1.00 88.06 197 PRO A N 1
ATOM 1543 C CA . PRO A 1 197 ? -10.869 9.963 19.780 1.00 88.06 197 PRO A CA 1
ATOM 1544 C C . PRO A 1 197 ? -12.301 10.419 20.077 1.00 88.06 197 PRO A C 1
ATOM 1546 O O . PRO A 1 197 ? -12.622 10.739 21.218 1.00 88.06 197 PRO A O 1
ATOM 1549 N N . GLU A 1 198 ? -13.179 10.395 19.076 1.00 90.12 198 GLU A N 1
ATOM 1550 C CA . GLU A 1 198 ? -14.579 10.792 19.215 1.00 90.12 198 GLU A CA 1
ATOM 1551 C C . GLU A 1 198 ? -15.391 9.785 20.035 1.00 90.12 198 GLU A C 1
ATOM 1553 O O . GLU A 1 198 ? -16.227 10.190 20.838 1.00 90.12 198 GLU A O 1
ATOM 1558 N N . THR A 1 199 ? -15.113 8.488 19.883 1.00 90.25 199 THR A N 1
ATOM 1559 C CA . THR A 1 199 ? -15.717 7.413 20.685 1.00 90.25 199 THR A CA 1
ATOM 1560 C C . THR A 1 199 ? -15.365 7.582 22.163 1.00 90.25 199 THR A C 1
ATOM 1562 O O . THR A 1 199 ? -16.246 7.639 23.016 1.00 90.25 199 THR A O 1
ATOM 1565 N N . LEU A 1 200 ? -14.076 7.727 22.484 1.00 92.00 200 LEU A N 1
ATOM 1566 C CA . LEU A 1 200 ? -13.603 7.867 23.862 1.00 92.00 200 LEU A CA 1
ATOM 1567 C C . LEU A 1 200 ? -14.086 9.174 24.503 1.00 92.00 200 LEU A C 1
ATOM 1569 O O . LEU A 1 200 ? -14.483 9.158 25.668 1.00 92.00 200 LEU A O 1
ATOM 1573 N N . ALA A 1 201 ? -14.100 10.274 23.742 1.00 90.38 201 ALA A N 1
ATOM 1574 C CA . ALA A 1 201 ? -14.647 11.548 24.198 1.00 90.38 201 ALA A CA 1
ATOM 1575 C C . ALA A 1 201 ? -16.163 11.473 24.435 1.00 90.38 201 ALA A C 1
ATOM 1577 O O . ALA A 1 201 ? -16.641 12.000 25.434 1.00 90.38 201 ALA A O 1
ATOM 1578 N N . GLY A 1 202 ? -16.909 10.786 23.563 1.00 90.19 202 GLY A N 1
ATOM 1579 C CA . GLY A 1 202 ? -18.346 10.564 23.734 1.00 90.19 202 GLY A CA 1
ATOM 1580 C C . GLY A 1 202 ? -18.668 9.799 25.017 1.00 90.19 202 GLY A C 1
ATOM 1581 O O . GLY A 1 202 ? -19.556 10.204 25.762 1.00 90.19 202 GLY A O 1
ATOM 1582 N N . ILE A 1 203 ? -17.881 8.764 25.332 1.00 90.88 203 ILE A N 1
ATOM 1583 C CA . ILE A 1 203 ? -18.003 8.024 26.596 1.00 90.88 203 ILE A CA 1
ATOM 1584 C C . ILE A 1 203 ? -17.731 8.946 27.793 1.00 90.88 203 ILE A C 1
ATOM 1586 O O . ILE A 1 203 ? -18.486 8.931 28.762 1.00 90.88 203 ILE A O 1
ATOM 1590 N N . ASP A 1 204 ? -16.684 9.778 27.739 1.00 91.62 204 ASP A N 1
ATOM 1591 C CA . ASP A 1 204 ? -16.397 10.741 28.812 1.00 91.62 204 ASP A CA 1
ATOM 1592 C C . ASP A 1 204 ? -17.529 11.751 29.018 1.00 91.62 204 ASP A C 1
ATOM 1594 O O . ASP A 1 204 ? -17.879 12.058 30.159 1.00 91.62 204 ASP A O 1
ATOM 1598 N N . THR A 1 205 ? -18.121 12.251 27.933 1.00 93.62 205 THR A N 1
ATOM 1599 C CA . THR A 1 205 ? -19.275 13.153 27.995 1.00 93.62 205 THR A CA 1
ATOM 1600 C C . THR A 1 205 ? -20.488 12.462 28.616 1.00 93.62 205 THR A C 1
ATOM 1602 O O . THR A 1 205 ? -21.077 13.014 29.541 1.00 93.62 205 THR A O 1
ATOM 1605 N N . ALA A 1 206 ? -20.805 11.230 28.221 1.00 91.75 206 ALA A N 1
ATOM 1606 C CA . ALA A 1 206 ? -21.927 10.482 28.790 1.00 91.75 206 ALA A CA 1
ATOM 1607 C C . ALA A 1 206 ? -21.764 10.168 30.285 1.00 91.75 206 ALA A C 1
ATOM 1609 O O . ALA A 1 206 ? -22.745 10.184 31.031 1.00 91.75 206 ALA A O 1
ATOM 1610 N N . ILE A 1 207 ? -20.529 9.948 30.756 1.00 92.12 207 ILE A N 1
ATOM 1611 C CA . ILE A 1 207 ? -20.241 9.833 32.195 1.00 92.12 207 ILE A CA 1
ATOM 1612 C C . ILE A 1 207 ? -20.528 11.160 32.911 1.00 92.12 207 ILE A C 1
ATOM 1614 O O . ILE A 1 207 ? -21.106 11.172 33.998 1.00 92.12 207 ILE A O 1
ATOM 1618 N N . GLN A 1 208 ? -20.125 12.289 32.320 1.00 92.50 208 GLN A N 1
ATOM 1619 C CA . GLN A 1 208 ? -20.350 13.619 32.901 1.00 92.50 208 GLN A CA 1
ATOM 1620 C C . GLN A 1 208 ? -21.834 14.001 32.934 1.00 92.50 208 GLN A C 1
ATOM 1622 O O . GLN A 1 208 ? -22.278 14.652 33.881 1.00 92.50 208 GLN A O 1
ATOM 1627 N N . GLU A 1 209 ? -22.595 13.588 31.923 1.00 93.25 209 GLU A N 1
ATOM 1628 C CA . GLU A 1 209 ? -24.030 13.857 31.791 1.00 93.25 209 GLU A CA 1
ATOM 1629 C C . GLU A 1 209 ? -24.899 12.875 32.599 1.00 93.25 209 GLU A C 1
ATOM 1631 O O . GLU A 1 209 ? -26.091 13.116 32.795 1.00 93.25 209 GLU A O 1
ATOM 1636 N N . GLY A 1 210 ? -24.296 11.816 33.152 1.00 90.00 210 GLY A N 1
ATOM 1637 C CA . GLY A 1 210 ? -24.971 10.806 33.969 1.00 90.00 210 GLY A CA 1
ATOM 1638 C C . GLY A 1 210 ? -25.751 9.768 33.160 1.00 90.00 210 GLY A C 1
ATOM 1639 O O . GLY A 1 210 ? -26.549 9.031 33.740 1.00 90.00 210 GLY A O 1
ATOM 1640 N N . GLU A 1 211 ? -25.531 9.712 31.844 1.00 91.44 211 GLU A N 1
ATOM 1641 C CA . GLU A 1 211 ? -26.080 8.688 30.948 1.00 91.44 211 GLU A CA 1
ATOM 1642 C C . GLU A 1 211 ? -25.364 7.342 31.123 1.00 91.44 211 GLU A C 1
ATOM 1644 O O . GLU A 1 211 ? -25.994 6.291 31.023 1.00 91.44 211 GLU A O 1
ATOM 1649 N N . LEU A 1 212 ? -24.068 7.381 31.450 1.00 90.88 212 LEU A N 1
ATOM 1650 C CA . LEU A 1 212 ? -23.268 6.230 31.865 1.00 90.88 212 LEU A CA 1
ATOM 1651 C C . LEU A 1 212 ? -22.746 6.425 33.286 1.00 90.88 212 LEU A C 1
ATOM 1653 O O . LEU A 1 212 ? -22.363 7.526 33.689 1.00 90.88 212 LEU A O 1
ATOM 1657 N N . THR A 1 213 ? -22.650 5.340 34.049 1.00 92.75 213 THR A N 1
ATOM 1658 C CA . THR A 1 213 ? -21.866 5.368 35.286 1.00 92.75 213 THR A CA 1
ATOM 1659 C C . THR A 1 213 ? -20.366 5.384 34.974 1.00 92.75 213 THR A C 1
ATOM 1661 O O . THR A 1 213 ? -19.912 4.912 33.931 1.00 92.75 213 THR A O 1
ATOM 1664 N N . ALA A 1 214 ? -19.558 5.893 35.909 1.00 89.94 214 ALA A N 1
ATOM 1665 C CA . ALA A 1 214 ? -18.100 5.872 35.768 1.00 89.94 214 ALA A CA 1
ATOM 1666 C C . ALA A 1 214 ? -17.536 4.442 35.648 1.00 89.94 214 ALA A C 1
ATOM 1668 O O . ALA A 1 214 ? -16.520 4.241 34.989 1.00 89.94 214 ALA A O 1
ATOM 1669 N N . GLU A 1 215 ? -18.194 3.459 36.271 1.00 92.56 215 GLU A N 1
ATOM 1670 C CA . GLU A 1 215 ? -17.816 2.046 36.185 1.00 92.56 215 GLU A CA 1
ATOM 1671 C C . GLU A 1 215 ? -18.116 1.478 34.791 1.00 92.56 215 GLU A C 1
ATOM 1673 O O . GLU A 1 215 ? -17.211 0.941 34.158 1.00 92.56 215 GLU A O 1
ATOM 1678 N N . GLU A 1 216 ? -19.326 1.689 34.261 1.00 90.00 216 GLU A N 1
ATOM 1679 C CA . GLU A 1 216 ? -19.698 1.256 32.902 1.00 90.00 216 GLU A CA 1
ATOM 1680 C C . GLU A 1 216 ? -18.814 1.904 31.832 1.00 90.00 216 GLU A C 1
ATOM 1682 O O . GLU A 1 216 ? -18.322 1.225 30.930 1.00 90.00 216 GLU A O 1
ATOM 1687 N N . GLY A 1 217 ? -18.552 3.207 31.955 1.00 89.50 217 GLY A N 1
ATOM 1688 C CA . GLY A 1 217 ? -17.666 3.915 31.040 1.00 89.50 217 GLY A CA 1
ATOM 1689 C C . GLY A 1 217 ? -16.217 3.418 31.103 1.00 89.50 217 GLY A C 1
ATOM 1690 O O . GLY A 1 217 ? -15.561 3.302 30.067 1.00 89.50 217 GLY A O 1
ATOM 1691 N N . ALA A 1 218 ? -15.714 3.068 32.292 1.00 90.31 218 ALA A N 1
ATOM 1692 C CA . ALA A 1 218 ? -14.391 2.464 32.440 1.00 90.31 218 ALA A CA 1
ATOM 1693 C C . ALA A 1 218 ? -14.327 1.061 31.816 1.00 90.31 218 ALA A C 1
ATOM 1695 O O . ALA A 1 218 ? -13.361 0.759 31.115 1.00 90.31 218 ALA A O 1
ATOM 1696 N N . THR A 1 219 ? -15.357 0.230 32.013 1.00 91.44 219 THR A N 1
ATOM 1697 C CA . THR A 1 219 ? -15.457 -1.092 31.378 1.00 91.44 219 THR A CA 1
ATOM 1698 C C . THR A 1 219 ? -15.467 -0.976 29.858 1.00 91.44 219 THR A C 1
ATOM 1700 O O . THR A 1 219 ? -14.677 -1.645 29.201 1.00 91.44 219 THR A O 1
ATOM 1703 N N . LEU A 1 220 ? -16.271 -0.073 29.293 1.00 90.00 220 LEU A N 1
ATOM 1704 C CA . LEU A 1 220 ? -16.359 0.110 27.844 1.00 90.00 220 LEU A CA 1
ATOM 1705 C C . LEU A 1 220 ? -15.025 0.567 27.231 1.00 90.00 220 LEU A C 1
ATOM 1707 O O . LEU A 1 220 ? -14.609 0.070 26.184 1.00 90.00 220 LEU A O 1
ATOM 1711 N N . LYS A 1 221 ? -14.312 1.478 27.903 1.00 90.25 221 LYS A N 1
ATOM 1712 C CA . LYS A 1 221 ? -12.966 1.902 27.487 1.00 90.25 221 LYS A CA 1
ATOM 1713 C C . LYS A 1 221 ? -11.949 0.765 27.554 1.00 90.25 221 LYS A C 1
ATOM 1715 O O . LYS A 1 221 ? -11.094 0.667 26.674 1.00 90.25 221 LYS A O 1
ATOM 1720 N N . GLU A 1 222 ? -12.040 -0.091 28.568 1.00 88.88 222 GLU A N 1
ATOM 1721 C CA . GLU A 1 222 ? -11.181 -1.270 28.675 1.00 88.88 222 GLU A CA 1
ATOM 1722 C C . GLU A 1 222 ? -11.517 -2.314 27.605 1.00 88.88 222 GLU A C 1
ATOM 1724 O O . GLU A 1 222 ? -10.604 -2.902 27.033 1.00 88.88 222 GLU A O 1
ATOM 1729 N N . ASP A 1 223 ? -12.789 -2.493 27.244 1.00 87.50 223 ASP A N 1
ATOM 1730 C CA . ASP A 1 223 ? -13.180 -3.368 26.138 1.00 87.50 223 ASP A CA 1
ATOM 1731 C C . ASP A 1 223 ? -12.677 -2.853 24.784 1.00 87.50 223 ASP A C 1
ATOM 1733 O O . ASP A 1 223 ? -12.153 -3.648 24.001 1.00 87.50 223 ASP A O 1
ATOM 1737 N N . ILE A 1 224 ? -12.743 -1.538 24.528 1.00 87.62 224 ILE A N 1
ATOM 1738 C CA . ILE A 1 224 ? -12.132 -0.902 23.342 1.00 87.62 224 ILE A CA 1
ATOM 1739 C C . ILE A 1 224 ? -10.624 -1.178 23.308 1.00 87.62 224 ILE A C 1
ATOM 1741 O O . ILE A 1 224 ? -10.085 -1.625 22.293 1.00 87.62 224 ILE A O 1
ATOM 1745 N N . ARG A 1 225 ? -9.931 -0.945 24.429 1.00 84.81 225 ARG A N 1
ATOM 1746 C CA . ARG A 1 225 ? -8.486 -1.180 24.547 1.00 84.81 225 ARG A CA 1
ATOM 1747 C C . ARG A 1 225 ? -8.127 -2.651 24.371 1.00 84.81 225 ARG A C 1
ATOM 1749 O O . ARG A 1 225 ? -7.145 -2.988 23.720 1.00 84.81 225 ARG A O 1
ATOM 1756 N N . SER A 1 226 ? -8.897 -3.543 24.972 1.00 84.44 226 SER A N 1
ATOM 1757 C CA . SER A 1 226 ? -8.656 -4.973 24.871 1.00 84.44 226 SER A CA 1
ATOM 1758 C C . SER A 1 226 ? -8.909 -5.452 23.444 1.00 84.44 226 SER A C 1
ATOM 1760 O O . SER A 1 226 ? -8.111 -6.229 22.920 1.00 84.44 226 SER A O 1
ATOM 1762 N N . PHE A 1 227 ? -9.948 -4.946 22.774 1.00 83.25 227 PHE A N 1
ATOM 1763 C CA . PHE A 1 227 ? -10.204 -5.232 21.367 1.00 83.25 227 PHE A CA 1
ATOM 1764 C C . PHE A 1 227 ? -9.049 -4.764 20.476 1.00 83.25 227 PHE A C 1
ATOM 1766 O O . PHE A 1 227 ? -8.548 -5.565 19.696 1.00 83.25 227 PHE A O 1
ATOM 1773 N N . SER A 1 228 ? -8.517 -3.547 20.635 1.00 76.50 228 SER A N 1
ATOM 1774 C CA . SER A 1 228 ? -7.379 -3.095 19.811 1.00 76.50 228 SER A CA 1
ATOM 1775 C C . SER A 1 228 ? -6.123 -3.971 19.958 1.00 76.50 228 SER A C 1
ATOM 1777 O O . SER A 1 228 ? -5.344 -4.096 19.015 1.00 76.50 228 SER A O 1
ATOM 1779 N N . LEU A 1 229 ? -5.966 -4.650 21.099 1.00 74.50 229 LEU A N 1
ATOM 1780 C CA . LEU A 1 229 ? -4.879 -5.599 21.358 1.00 74.50 229 LEU A CA 1
ATOM 1781 C C . LEU A 1 229 ? -5.174 -7.037 20.901 1.00 74.50 229 LEU A C 1
ATOM 1783 O O . LEU A 1 229 ? -4.241 -7.813 20.700 1.00 74.50 229 LEU A O 1
ATOM 1787 N N . THR A 1 230 ? -6.449 -7.423 20.786 1.00 76.44 230 THR A N 1
ATOM 1788 C CA . THR A 1 230 ? -6.861 -8.832 20.621 1.00 76.44 230 THR A CA 1
ATOM 1789 C C . THR A 1 230 ? -7.770 -9.100 19.428 1.00 76.44 230 THR A C 1
ATOM 1791 O O . THR A 1 230 ? -8.042 -10.267 19.156 1.00 76.44 230 THR A O 1
ATOM 1794 N N . TYR A 1 231 ? -8.156 -8.077 18.657 1.00 72.69 231 TYR A N 1
ATOM 1795 C CA . TYR A 1 231 ? -9.049 -8.213 17.501 1.00 72.69 231 TYR A CA 1
ATOM 1796 C C . TYR A 1 231 ? -8.532 -9.239 16.493 1.00 72.69 231 TYR A C 1
ATOM 1798 O O . TYR A 1 231 ? -9.309 -9.876 15.795 1.00 72.69 231 TYR A O 1
ATOM 1806 N N . GLU A 1 232 ? -7.215 -9.439 16.427 1.00 66.94 232 GLU A N 1
ATOM 1807 C CA . GLU A 1 232 ? -6.622 -10.488 15.611 1.00 66.94 232 GLU A CA 1
ATOM 1808 C C . GLU A 1 232 ? -7.139 -11.862 16.020 1.00 66.94 232 GLU A C 1
ATOM 1810 O O . GLU A 1 232 ? -7.574 -12.604 15.159 1.00 66.94 232 GLU A O 1
ATOM 1815 N N . HIS A 1 233 ? -7.158 -12.198 17.311 1.00 61.09 233 HIS A N 1
ATOM 1816 C CA . HIS A 1 233 ? -7.697 -13.473 17.783 1.00 61.09 233 HIS A CA 1
ATOM 1817 C C . HIS A 1 233 ? -9.180 -13.628 17.435 1.00 61.09 233 HIS A C 1
ATOM 1819 O O . HIS A 1 233 ? -9.590 -14.702 16.998 1.00 61.09 233 HIS A O 1
ATOM 1825 N N . ASP A 1 234 ? -9.946 -12.543 17.550 1.00 61.66 234 ASP A N 1
ATOM 1826 C CA . ASP A 1 234 ? -11.374 -12.524 17.235 1.00 61.66 234 ASP A CA 1
ATOM 1827 C C . ASP A 1 234 ? -11.610 -12.752 15.725 1.00 61.66 234 ASP A C 1
ATOM 1829 O O . ASP A 1 234 ? -12.449 -13.567 15.340 1.00 61.66 234 ASP A O 1
ATOM 1833 N N . ILE A 1 235 ? -10.790 -12.143 14.860 1.00 64.75 235 ILE A N 1
ATOM 1834 C CA . ILE A 1 235 ? -10.822 -12.320 13.396 1.00 64.75 235 ILE A CA 1
ATOM 1835 C C . ILE A 1 235 ? -10.233 -13.668 12.954 1.00 64.75 235 ILE A C 1
ATOM 1837 O O . ILE A 1 235 ? -10.698 -14.255 11.976 1.00 64.75 235 ILE A O 1
ATOM 1841 N N . LEU A 1 236 ? -9.242 -14.200 13.677 1.00 56.66 236 LEU A N 1
ATOM 1842 C CA . LEU A 1 236 ? -8.575 -15.476 13.383 1.00 56.66 236 LEU A CA 1
ATOM 1843 C C . LEU A 1 236 ? -9.518 -16.687 13.520 1.00 56.66 236 LEU A C 1
ATOM 1845 O O . LEU A 1 236 ? -9.183 -17.791 13.092 1.00 56.66 236 LEU A O 1
ATOM 1849 N N . THR A 1 237 ? -10.706 -16.501 14.101 1.00 56.72 237 THR A N 1
ATOM 1850 C CA . THR A 1 237 ? -11.765 -17.520 14.117 1.00 56.72 237 THR A CA 1
ATOM 1851 C C . THR A 1 237 ? -12.621 -17.546 12.836 1.00 56.72 237 THR A C 1
ATOM 1853 O O . THR A 1 237 ? -13.420 -18.470 12.670 1.00 56.72 237 THR A O 1
ATOM 1856 N N . GLY A 1 238 ? -12.441 -16.573 11.929 1.00 58.62 238 GLY A N 1
ATOM 1857 C CA . GLY A 1 238 ? -13.175 -16.397 10.665 1.00 58.62 238 GLY A CA 1
ATOM 1858 C C . GLY A 1 238 ? -12.590 -17.132 9.445 1.00 58.62 238 GLY A C 1
ATOM 1859 O O . GLY A 1 238 ? -11.827 -18.091 9.572 1.00 58.62 238 GLY A O 1
ATOM 1860 N N . GLU A 1 239 ? -12.954 -16.711 8.225 1.00 62.12 239 GLU A N 1
ATOM 1861 C CA . GLU A 1 239 ? -12.554 -17.397 6.985 1.00 62.12 239 GLU A CA 1
ATOM 1862 C C . GLU A 1 239 ? -11.096 -17.101 6.575 1.00 62.12 239 GLU A C 1
ATOM 1864 O O . GLU A 1 239 ? -10.534 -16.043 6.846 1.00 62.12 239 GLU A O 1
ATOM 1869 N N . VAL A 1 240 ? -10.448 -18.027 5.854 1.00 58.44 240 VAL A N 1
ATOM 1870 C CA . VAL A 1 240 ? -9.037 -17.892 5.411 1.00 58.44 240 VAL A CA 1
ATOM 1871 C C . VAL A 1 240 ? -8.807 -16.675 4.492 1.00 58.44 240 VAL A C 1
ATOM 1873 O O . VAL A 1 240 ? -7.694 -16.151 4.421 1.00 58.44 240 VAL A O 1
ATOM 1876 N N . SER A 1 241 ? -9.830 -16.208 3.774 1.00 62.00 241 SER A N 1
ATOM 1877 C CA . SER A 1 241 ? -9.786 -14.966 2.983 1.00 62.00 241 SER A CA 1
ATOM 1878 C C . SER A 1 241 ? -9.547 -13.732 3.850 1.00 62.00 241 SER A C 1
ATOM 1880 O O . SER A 1 241 ? -8.721 -12.886 3.506 1.00 62.00 241 SER A O 1
ATOM 1882 N N . ASP A 1 242 ? -10.214 -13.679 4.995 1.00 65.50 242 ASP A N 1
ATOM 1883 C CA . ASP A 1 242 ? -10.239 -12.546 5.920 1.00 65.50 242 ASP A CA 1
ATOM 1884 C C . ASP A 1 242 ? -8.851 -12.333 6.531 1.00 65.50 242 ASP A C 1
ATOM 1886 O O . ASP A 1 242 ? -8.327 -11.219 6.599 1.00 65.50 242 ASP A O 1
ATOM 1890 N N . HIS A 1 243 ? -8.185 -13.448 6.834 1.00 69.44 243 HIS A N 1
ATOM 1891 C CA . HIS A 1 243 ? -6.805 -13.490 7.301 1.00 69.44 243 HIS A CA 1
ATOM 1892 C C . HIS A 1 243 ? -5.834 -12.877 6.287 1.00 69.44 243 HIS A C 1
ATOM 1894 O O . HIS A 1 243 ? -4.926 -12.129 6.652 1.00 69.44 243 HIS A O 1
ATOM 1900 N N . ASN A 1 244 ? -6.008 -13.183 4.999 1.00 71.69 244 ASN A N 1
ATOM 1901 C CA . ASN A 1 244 ? -5.124 -12.667 3.958 1.00 71.69 244 ASN A CA 1
ATOM 1902 C C . ASN A 1 244 ? -5.298 -11.160 3.771 1.00 71.69 244 ASN A C 1
ATOM 1904 O O . ASN A 1 244 ? -4.300 -10.455 3.645 1.00 71.69 244 ASN A O 1
ATOM 1908 N N . HIS A 1 245 ? -6.532 -10.655 3.799 1.00 74.19 245 HIS A N 1
ATOM 1909 C CA . HIS A 1 245 ? -6.790 -9.217 3.737 1.00 74.19 245 HIS A CA 1
ATOM 1910 C C . HIS A 1 245 ? -6.162 -8.468 4.914 1.00 74.19 245 HIS A C 1
ATOM 1912 O O . HIS A 1 245 ? -5.452 -7.482 4.697 1.00 74.19 245 HIS A O 1
ATOM 1918 N N . LEU A 1 246 ? -6.344 -8.978 6.136 1.00 76.56 246 LEU A N 1
ATOM 1919 C CA . LEU A 1 246 ? -5.744 -8.399 7.335 1.00 76.56 246 LEU A CA 1
ATOM 1920 C C . LEU A 1 246 ? -4.210 -8.379 7.248 1.00 76.56 246 LEU A C 1
ATOM 1922 O O . LEU A 1 246 ? -3.581 -7.349 7.489 1.00 76.56 246 LEU A O 1
ATOM 1926 N N . ASN A 1 247 ? -3.600 -9.496 6.849 1.00 77.06 247 ASN A N 1
ATOM 1927 C CA . ASN A 1 247 ? -2.146 -9.598 6.724 1.00 77.06 247 ASN A CA 1
ATOM 1928 C C . ASN A 1 247 ? -1.577 -8.668 5.642 1.00 77.06 247 ASN A C 1
ATOM 1930 O O . ASN A 1 247 ? -0.482 -8.138 5.817 1.00 77.06 247 ASN A O 1
ATOM 1934 N N . ILE A 1 248 ? -2.313 -8.420 4.552 1.00 79.19 248 ILE A N 1
ATOM 1935 C CA . ILE A 1 248 ? -1.911 -7.440 3.534 1.00 79.19 248 ILE A CA 1
ATOM 1936 C C . ILE A 1 248 ? -1.914 -6.022 4.115 1.00 79.19 248 ILE A C 1
ATOM 1938 O O . ILE A 1 248 ? -0.930 -5.302 3.954 1.00 79.19 248 ILE A O 1
ATOM 1942 N N . VAL A 1 249 ? -2.986 -5.619 4.806 1.00 82.31 249 VAL A N 1
ATOM 1943 C CA . VAL A 1 249 ? -3.083 -4.278 5.413 1.00 82.31 249 VAL A CA 1
ATOM 1944 C C . VAL A 1 249 ? -1.989 -4.067 6.464 1.00 82.31 249 VAL A C 1
ATOM 1946 O O . VAL A 1 249 ? -1.384 -2.995 6.499 1.00 82.31 249 VAL A O 1
ATOM 1949 N N . LYS A 1 250 ? -1.661 -5.094 7.259 1.00 80.81 250 LYS A N 1
ATOM 1950 C CA . LYS A 1 250 ? -0.535 -5.051 8.206 1.00 80.81 250 LYS A CA 1
ATOM 1951 C C . LYS A 1 250 ? 0.811 -4.903 7.506 1.00 80.81 250 LYS A C 1
ATOM 1953 O O . LYS A 1 250 ? 1.570 -4.011 7.864 1.00 80.81 250 LYS A O 1
ATOM 1958 N N . ALA A 1 251 ? 1.090 -5.724 6.493 1.00 80.31 251 ALA A N 1
ATOM 1959 C CA . ALA A 1 251 ? 2.342 -5.637 5.742 1.00 80.31 251 ALA A CA 1
ATOM 1960 C C . ALA A 1 251 ? 2.521 -4.248 5.101 1.00 80.31 251 ALA A C 1
ATOM 1962 O O . ALA A 1 251 ? 3.614 -3.684 5.123 1.00 80.31 251 ALA A O 1
ATOM 1963 N N . LEU A 1 252 ? 1.431 -3.656 4.600 1.00 83.81 252 LEU A N 1
ATOM 1964 C CA . LEU A 1 252 ? 1.414 -2.284 4.093 1.00 83.81 252 LEU A CA 1
ATOM 1965 C C . LEU A 1 252 ? 1.671 -1.251 5.191 1.00 83.81 252 LEU A C 1
ATOM 1967 O O . LEU A 1 252 ? 2.461 -0.340 4.971 1.00 83.81 252 LEU A O 1
ATOM 1971 N N . ALA A 1 253 ? 1.051 -1.386 6.366 1.00 83.31 253 ALA A N 1
ATOM 1972 C CA . ALA A 1 253 ? 1.301 -0.494 7.498 1.00 83.31 253 ALA A CA 1
ATOM 1973 C C . ALA A 1 253 ? 2.774 -0.545 7.935 1.00 83.31 253 ALA A C 1
ATOM 1975 O O . ALA A 1 253 ? 3.415 0.498 8.028 1.00 83.31 253 ALA A O 1
ATOM 1976 N N . THR A 1 254 ? 3.342 -1.746 8.093 1.00 82.12 254 THR A N 1
ATOM 1977 C CA . THR A 1 254 ? 4.770 -1.933 8.388 1.00 82.12 254 THR A CA 1
ATOM 1978 C C . THR A 1 254 ? 5.652 -1.295 7.318 1.00 82.12 254 THR A C 1
ATOM 1980 O O . THR A 1 254 ? 6.614 -0.603 7.650 1.00 82.12 254 THR A O 1
ATOM 1983 N N . SER A 1 255 ? 5.308 -1.474 6.039 1.00 81.12 255 SER A N 1
ATOM 1984 C CA . SER A 1 255 ? 6.047 -0.864 4.934 1.00 81.12 255 SER A CA 1
ATOM 1985 C C . SER A 1 255 ? 5.999 0.663 4.981 1.00 81.12 255 SER A C 1
ATOM 1987 O O . SER A 1 255 ? 7.045 1.303 4.920 1.00 81.12 255 SER A O 1
ATOM 1989 N N . ILE A 1 256 ? 4.817 1.255 5.175 1.00 85.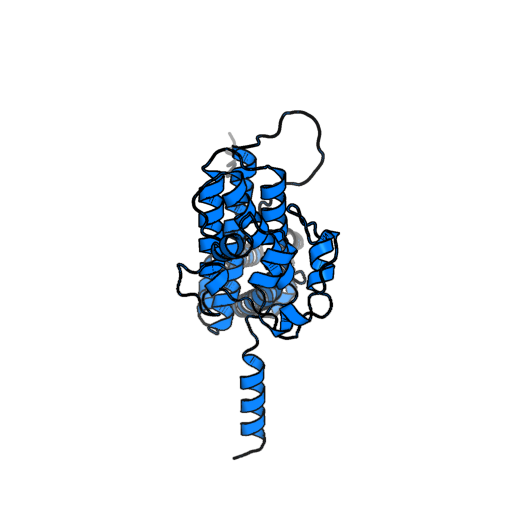06 256 ILE A N 1
ATOM 1990 C CA . ILE A 1 256 ? 4.641 2.709 5.296 1.00 85.06 256 ILE A CA 1
ATOM 1991 C C . ILE A 1 256 ? 5.470 3.256 6.459 1.00 85.06 256 ILE A C 1
ATOM 1993 O O . ILE A 1 256 ? 6.199 4.229 6.267 1.00 85.06 256 ILE A O 1
ATOM 1997 N N . THR A 1 257 ? 5.406 2.630 7.638 1.00 83.56 257 THR A N 1
ATOM 1998 C CA . THR A 1 257 ? 6.167 3.068 8.816 1.00 83.56 257 THR A CA 1
ATOM 1999 C C . THR A 1 257 ? 7.672 2.981 8.572 1.00 83.56 257 THR A C 1
ATOM 2001 O O . THR A 1 257 ? 8.378 3.955 8.830 1.00 83.56 257 THR A O 1
ATOM 2004 N N . SER A 1 258 ? 8.170 1.860 8.033 1.00 82.00 258 SER A N 1
ATOM 2005 C CA . SER A 1 258 ? 9.607 1.685 7.770 1.00 82.00 258 SER A CA 1
ATOM 2006 C C . SER A 1 258 ? 10.132 2.728 6.780 1.00 82.00 258 SER A C 1
ATOM 2008 O O . SER A 1 258 ? 11.107 3.425 7.065 1.00 82.00 258 SER A O 1
ATOM 2010 N N . LEU A 1 259 ? 9.439 2.896 5.648 1.00 84.75 259 LEU A N 1
ATOM 2011 C CA . LEU A 1 259 ? 9.813 3.858 4.612 1.00 84.75 259 LEU A CA 1
ATOM 2012 C C . LEU A 1 259 ? 9.737 5.307 5.117 1.00 84.75 259 LEU A C 1
ATOM 2014 O O . LEU A 1 259 ? 10.623 6.104 4.818 1.00 84.75 259 LEU A O 1
ATOM 2018 N N . THR A 1 260 ? 8.715 5.651 5.907 1.00 87.81 260 THR A N 1
ATOM 2019 C CA . THR A 1 260 ? 8.570 6.998 6.489 1.00 87.81 260 THR A CA 1
ATOM 2020 C C . THR A 1 260 ? 9.711 7.304 7.455 1.00 87.81 260 THR A C 1
ATOM 2022 O O . THR A 1 260 ? 10.358 8.342 7.327 1.00 87.81 260 THR A O 1
ATOM 2025 N N . ARG A 1 261 ? 10.040 6.369 8.355 1.00 86.81 261 ARG A N 1
ATOM 2026 C CA . ARG A 1 261 ? 11.176 6.520 9.273 1.00 86.81 261 ARG A CA 1
ATOM 2027 C C . ARG A 1 261 ? 12.495 6.677 8.517 1.00 86.81 261 ARG A C 1
ATOM 2029 O O . ARG A 1 261 ? 13.312 7.523 8.864 1.00 86.81 261 ARG A O 1
ATOM 2036 N N . ALA A 1 262 ? 12.694 5.913 7.444 1.00 85.12 262 ALA A N 1
ATOM 2037 C CA . ALA A 1 262 ? 13.879 6.049 6.604 1.00 85.12 262 ALA A CA 1
ATOM 2038 C C . ALA A 1 262 ? 14.001 7.443 5.960 1.00 85.12 262 ALA A C 1
ATOM 2040 O O . ALA A 1 262 ? 15.113 7.962 5.843 1.00 85.12 262 ALA A O 1
ATOM 2041 N N . ILE A 1 263 ? 12.880 8.061 5.561 1.00 87.44 263 ILE A N 1
ATOM 2042 C CA . ILE A 1 263 ? 12.867 9.446 5.070 1.00 87.44 263 ILE A CA 1
ATOM 2043 C C . ILE A 1 263 ? 13.325 10.402 6.175 1.00 87.44 263 ILE A C 1
ATOM 2045 O O . ILE A 1 263 ? 14.188 11.240 5.921 1.00 87.44 263 ILE A O 1
ATOM 2049 N N . GLU A 1 264 ? 12.787 10.268 7.387 1.00 88.06 264 GLU A N 1
ATOM 2050 C CA . GLU A 1 264 ? 13.125 11.125 8.532 1.00 8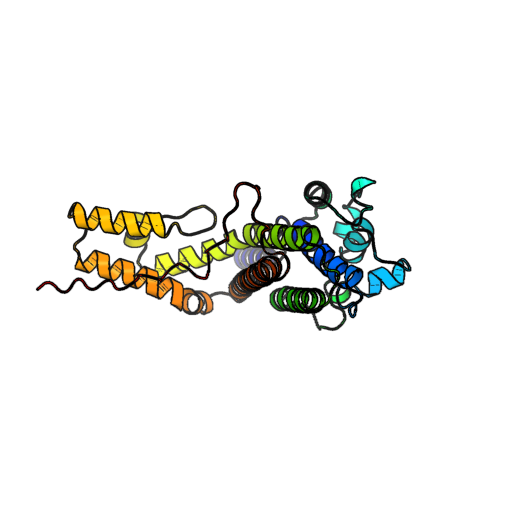8.06 264 GLU A CA 1
ATOM 2051 C C . GLU A 1 264 ? 14.604 11.016 8.929 1.00 88.06 264 GLU A C 1
ATOM 2053 O O . GLU A 1 264 ? 15.258 12.029 9.177 1.00 88.06 264 GLU A O 1
ATOM 2058 N N . GLU A 1 265 ? 15.152 9.799 8.938 1.00 87.75 265 GLU A N 1
ATOM 2059 C CA . GLU A 1 265 ? 16.545 9.537 9.311 1.00 87.75 265 GLU A CA 1
ATOM 2060 C C . GLU A 1 265 ? 17.547 10.028 8.251 1.00 87.75 265 GLU A C 1
ATOM 2062 O O . GLU A 1 265 ? 18.600 10.568 8.598 1.00 87.75 265 GLU A O 1
ATOM 2067 N N . LYS A 1 266 ? 17.247 9.850 6.954 1.00 84.19 266 LYS A N 1
ATOM 2068 C CA . LYS A 1 266 ? 18.169 10.209 5.856 1.00 84.19 266 LYS A CA 1
ATOM 2069 C C . LYS A 1 266 ? 18.017 11.634 5.350 1.00 84.19 266 LYS A C 1
ATOM 2071 O O . LYS A 1 266 ? 18.986 12.208 4.853 1.00 84.19 266 LYS A O 1
ATOM 2076 N N . PHE A 1 267 ? 16.821 12.196 5.458 1.00 86.50 267 PHE A N 1
ATOM 2077 C CA . PHE A 1 267 ? 16.500 13.542 5.000 1.00 86.50 267 PHE A CA 1
ATOM 2078 C C . PHE A 1 267 ? 15.896 14.345 6.152 1.00 86.50 267 PHE A C 1
ATOM 2080 O O . PHE A 1 267 ? 14.737 14.768 6.050 1.00 86.50 267 PHE A O 1
ATOM 2087 N N . PRO A 1 268 ? 16.664 14.571 7.240 1.00 77.38 268 PRO A N 1
ATOM 2088 C CA . PRO A 1 268 ? 16.192 15.391 8.342 1.00 77.38 268 PRO A CA 1
ATOM 2089 C C . PRO A 1 268 ? 15.760 16.741 7.780 1.00 77.38 268 PRO A C 1
ATOM 2091 O O . PRO A 1 268 ? 16.453 17.322 6.937 1.00 77.38 268 PRO A O 1
ATOM 2094 N N . ALA A 1 269 ? 14.584 17.211 8.194 1.00 67.12 269 ALA A N 1
ATOM 2095 C CA . ALA A 1 269 ? 14.075 18.496 7.749 1.00 67.12 269 ALA A CA 1
ATOM 2096 C C . ALA A 1 269 ? 15.132 19.565 8.051 1.00 67.12 269 ALA A C 1
ATOM 2098 O O . ALA A 1 269 ? 15.471 19.806 9.208 1.00 67.12 269 ALA A O 1
ATOM 2099 N N . SER A 1 270 ? 15.689 20.183 7.009 1.00 50.50 270 SER A N 1
ATOM 2100 C CA . SER A 1 270 ? 16.418 21.431 7.183 1.00 50.50 270 SER A CA 1
ATOM 2101 C C . SER A 1 270 ? 15.417 22.446 7.721 1.00 50.50 270 SER A C 1
ATOM 2103 O O . SER A 1 270 ? 14.359 22.611 7.110 1.00 50.50 270 SER A O 1
ATOM 2105 N N . ASP A 1 271 ? 15.738 23.085 8.846 1.00 42.34 271 ASP A N 1
ATOM 2106 C CA . ASP A 1 271 ? 14.996 24.212 9.415 1.00 42.34 271 ASP A CA 1
ATOM 2107 C C . ASP A 1 271 ? 14.895 25.352 8.386 1.00 42.34 271 ASP A C 1
ATOM 2109 O O . ASP A 1 271 ? 15.700 26.273 8.399 1.00 42.34 271 ASP A O 1
ATOM 2113 N N . ASP A 1 272 ? 13.957 25.259 7.444 1.00 42.34 272 ASP A N 1
ATOM 2114 C CA . ASP A 1 272 ? 13.336 26.388 6.757 1.00 42.34 272 ASP A CA 1
ATOM 2115 C C . ASP A 1 272 ? 12.177 25.909 5.863 1.00 42.34 272 ASP A C 1
ATOM 2117 O O . ASP A 1 272 ? 12.351 25.276 4.824 1.00 42.34 272 ASP A O 1
ATOM 2121 N N . ALA A 1 273 ? 10.969 26.247 6.317 1.00 43.88 273 ALA A N 1
ATOM 2122 C CA . ALA A 1 273 ? 9.718 26.383 5.572 1.00 43.88 273 ALA A CA 1
ATOM 2123 C C . ALA A 1 273 ? 9.335 25.293 4.542 1.00 43.88 273 ALA A C 1
ATOM 2125 O O . ALA A 1 273 ? 9.496 25.460 3.335 1.00 43.88 273 ALA A O 1
ATOM 2126 N N . SER A 1 274 ? 8.585 24.283 4.995 1.00 34.25 274 SER A N 1
ATOM 2127 C CA . SER A 1 274 ? 7.445 23.782 4.213 1.00 34.25 274 SER A CA 1
ATOM 2128 C C . SER A 1 274 ? 6.323 23.307 5.134 1.00 34.25 274 SER A C 1
ATOM 2130 O O . SER A 1 274 ? 6.518 22.575 6.101 1.00 34.25 274 SER A O 1
ATOM 2132 N N . SER A 1 275 ? 5.134 23.823 4.866 1.00 33.91 275 SER A N 1
ATOM 2133 C CA . SER A 1 275 ? 3.909 23.665 5.634 1.00 33.91 275 SER A CA 1
ATOM 2134 C C . SER A 1 275 ? 3.278 22.275 5.482 1.00 33.91 275 SER A C 1
ATOM 2136 O O . SER A 1 275 ? 2.965 21.879 4.367 1.00 33.91 275 SER A O 1
ATOM 2138 N N . ARG A 1 276 ? 2.952 21.652 6.627 1.00 39.09 276 ARG A N 1
ATOM 2139 C CA . ARG A 1 276 ? 1.900 20.631 6.854 1.00 39.09 276 ARG A CA 1
ATOM 2140 C C . ARG A 1 276 ? 1.926 19.347 6.002 1.00 39.09 276 ARG A C 1
ATOM 2142 O O . ARG A 1 276 ? 1.352 19.311 4.923 1.00 39.09 276 ARG A O 1
ATOM 2149 N N . ALA A 1 277 ? 2.387 18.267 6.635 1.00 33.12 277 ALA A N 1
ATOM 2150 C CA . ALA A 1 277 ? 1.682 16.985 6.834 1.00 33.12 277 ALA A CA 1
ATOM 2151 C C . ALA A 1 277 ? 2.580 16.119 7.748 1.00 33.12 277 ALA A C 1
ATOM 2153 O O . ALA A 1 277 ? 3.567 15.563 7.296 1.00 33.12 277 ALA A O 1
ATOM 2154 N N . TRP A 1 278 ? 2.548 16.350 9.063 1.00 37.94 278 TRP A N 1
ATOM 2155 C CA . TRP A 1 278 ? 1.988 15.424 10.066 1.00 37.94 278 TRP A CA 1
ATOM 2156 C C . TRP A 1 278 ? 2.490 13.977 9.895 1.00 37.94 278 TRP A C 1
ATOM 2158 O O . TRP A 1 278 ? 2.072 13.322 8.941 1.00 37.94 278 TRP A O 1
ATOM 2168 N N . PRO A 1 279 ? 3.327 13.457 10.814 1.00 32.88 279 PRO A N 1
ATOM 2169 C CA . PRO A 1 279 ? 3.643 12.035 10.828 1.00 32.88 279 PRO A CA 1
ATOM 2170 C C . PRO A 1 279 ? 2.363 11.257 11.156 1.00 32.88 279 PRO A C 1
ATOM 2172 O O . PRO A 1 279 ? 1.617 11.631 12.064 1.00 32.88 279 PRO A O 1
ATOM 2175 N N . SER A 1 280 ? 2.076 10.198 10.395 1.00 34.28 280 SER A N 1
ATOM 2176 C CA . SER A 1 280 ? 0.953 9.304 10.675 1.00 34.28 280 SER A CA 1
ATOM 2177 C C . SER A 1 280 ? 1.210 8.587 11.998 1.00 34.28 280 SER A C 1
ATOM 2179 O O . SER A 1 280 ? 1.947 7.605 12.058 1.00 34.28 280 SER A O 1
ATOM 2181 N N . SER A 1 281 ? 0.589 9.089 13.058 1.00 34.19 281 SER A N 1
ATOM 2182 C CA . SER A 1 281 ? 0.672 8.581 14.424 1.00 34.19 281 SER A CA 1
ATOM 2183 C C . SER A 1 281 ? -0.141 7.299 14.657 1.00 34.19 281 SER A C 1
ATOM 2185 O O . SER A 1 281 ? -0.415 6.954 15.802 1.00 34.19 281 SER A O 1
ATOM 2187 N N . GLU A 1 282 ? -0.538 6.578 13.605 1.00 38.03 282 GLU A N 1
ATOM 2188 C CA . GLU A 1 282 ? -1.485 5.457 13.713 1.00 38.03 282 GLU A CA 1
ATOM 2189 C C . GLU A 1 282 ? -0.922 4.223 14.437 1.00 38.03 282 GLU A C 1
ATOM 2191 O O . GLU A 1 282 ? -1.668 3.283 14.684 1.00 38.03 282 GLU A O 1
ATOM 2196 N N . CYS A 1 283 ? 0.371 4.180 14.783 1.00 38.53 283 CYS A N 1
ATOM 2197 C CA . CYS A 1 283 ? 0.934 3.022 15.492 1.00 38.53 283 CYS A CA 1
ATOM 2198 C C . CYS A 1 283 ? 1.770 3.339 16.742 1.00 38.53 283 CYS A C 1
ATOM 2200 O O . CYS A 1 283 ? 2.057 2.411 17.490 1.00 38.53 283 CYS A O 1
ATOM 2202 N N . GLU A 1 284 ? 2.130 4.597 17.028 1.00 29.73 284 GLU A N 1
ATOM 2203 C CA . GLU A 1 284 ? 3.017 4.908 18.172 1.00 29.73 284 GLU A CA 1
ATOM 2204 C C . GLU A 1 284 ? 2.455 5.896 19.210 1.00 29.73 284 GLU A C 1
ATOM 2206 O O . GLU A 1 284 ? 3.120 6.153 20.213 1.00 29.73 284 GLU A O 1
ATOM 2211 N N . SER A 1 285 ? 1.224 6.410 19.071 1.00 33.88 285 SER A N 1
ATOM 2212 C CA . SER A 1 285 ? 0.680 7.370 20.055 1.00 33.88 285 SER A CA 1
ATOM 2213 C C . SER A 1 285 ? -0.665 7.020 20.697 1.00 33.88 285 SER A C 1
ATOM 2215 O O . SER A 1 285 ? -1.179 7.840 21.453 1.00 33.88 285 SER A O 1
ATOM 2217 N N . GLU A 1 286 ? -1.251 5.846 20.461 1.00 38.53 286 GLU A N 1
ATOM 2218 C CA . GLU A 1 286 ? -2.618 5.568 20.948 1.00 38.53 286 GLU A CA 1
ATOM 2219 C C . GLU A 1 286 ? -2.737 5.198 22.442 1.00 38.53 286 GLU A C 1
ATOM 2221 O O . GLU A 1 286 ? -3.851 5.145 22.950 1.00 38.53 286 GLU A O 1
ATOM 2226 N N . PHE A 1 287 ? -1.640 5.010 23.194 1.00 35.97 287 PHE A N 1
ATOM 2227 C CA . PHE A 1 287 ? -1.721 4.675 24.635 1.00 35.97 287 PHE A CA 1
ATOM 2228 C C . PHE A 1 287 ? -0.676 5.342 25.542 1.00 35.97 287 PHE A C 1
ATOM 2230 O O . PHE A 1 287 ? -0.496 4.936 26.693 1.00 35.97 287 PHE A O 1
ATOM 2237 N N . SER A 1 288 ? -0.014 6.404 25.085 1.00 26.77 288 SER A N 1
ATOM 2238 C CA . SER A 1 288 ? 0.920 7.160 25.927 1.00 26.77 288 SER A CA 1
ATOM 2239 C C . SER A 1 288 ? 0.176 8.170 26.804 1.00 26.77 288 SER A C 1
ATOM 2241 O O . SER A 1 288 ? 0.257 9.376 26.590 1.00 26.77 288 SER A O 1
ATOM 2243 N N . SER A 1 289 ? -0.550 7.695 27.818 1.00 29.42 289 SER A N 1
ATOM 2244 C CA . SER A 1 289 ? -0.959 8.555 28.930 1.00 29.42 289 SER A CA 1
ATOM 2245 C C . SER A 1 289 ? 0.214 8.701 29.896 1.00 29.42 289 SER A C 1
ATOM 2247 O O . SER A 1 289 ? 0.555 7.770 30.628 1.00 29.42 289 SER A O 1
ATOM 2249 N N . SER A 1 290 ? 0.832 9.881 29.893 1.00 27.16 290 SER A N 1
ATOM 2250 C CA . SER A 1 290 ? 1.742 10.332 30.940 1.00 27.16 290 S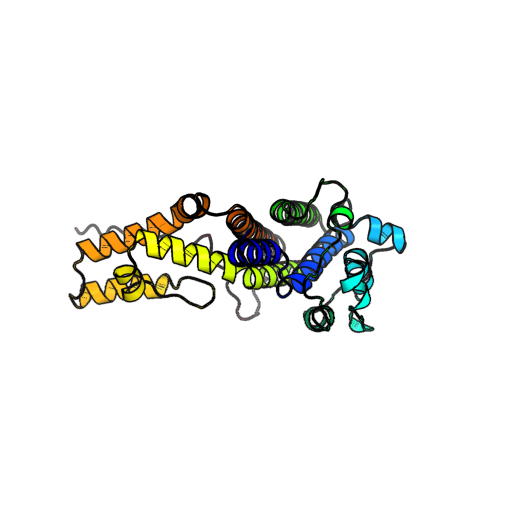ER A CA 1
ATOM 2251 C C . SER A 1 290 ? 1.029 10.313 32.292 1.00 27.16 290 SER A C 1
ATOM 2253 O O . SER A 1 290 ? 0.091 11.076 32.522 1.00 27.16 290 SER A O 1
ATOM 2255 N N . SER A 1 291 ? 1.487 9.457 33.196 1.00 28.00 291 SER A N 1
ATOM 2256 C CA . SER A 1 291 ? 1.119 9.465 34.607 1.00 28.00 291 SER A CA 1
ATOM 2257 C C . SER A 1 291 ? 1.737 10.695 35.277 1.00 28.00 291 SER A C 1
ATOM 2259 O O . SER A 1 291 ? 2.869 10.663 35.749 1.00 28.00 291 SER A O 1
ATOM 2261 N N . SER A 1 292 ? 1.003 11.804 35.316 1.00 26.75 292 SER A N 1
ATOM 2262 C CA . SER A 1 292 ? 1.284 12.903 36.239 1.00 26.75 292 SER A CA 1
ATOM 2263 C C . SER A 1 292 ? 0.435 12.708 37.491 1.00 26.75 292 SER A C 1
ATOM 2265 O O . SER A 1 292 ? -0.677 13.220 37.596 1.00 26.75 292 SER A O 1
ATOM 2267 N N . SER A 1 293 ? 0.959 11.919 38.426 1.00 29.08 293 SER A N 1
ATOM 2268 C CA . SER A 1 293 ? 0.491 11.881 39.807 1.00 29.08 293 SER A CA 1
ATOM 2269 C C . SER A 1 293 ? 0.812 13.219 40.472 1.00 29.08 293 SER A C 1
ATOM 2271 O O . SER A 1 293 ? 1.968 13.533 40.747 1.00 29.08 293 SER A O 1
ATOM 2273 N N . SER A 1 294 ? -0.225 14.016 40.704 1.00 27.98 294 SER A N 1
ATOM 2274 C CA . SER A 1 294 ? -0.211 15.132 41.640 1.00 27.98 294 SER A CA 1
ATOM 2275 C C . SER A 1 294 ? -0.250 14.582 43.068 1.00 27.98 294 SER A C 1
ATOM 2277 O O . SER A 1 294 ? -1.317 14.198 43.546 1.00 27.98 294 SER A O 1
ATOM 2279 N N . GLU A 1 295 ? 0.895 14.540 43.746 1.00 28.92 295 GLU A N 1
ATOM 2280 C CA . GLU A 1 295 ? 0.934 14.492 45.209 1.00 28.92 295 GLU A CA 1
ATOM 2281 C C . GLU A 1 295 ? 0.947 15.928 45.736 1.00 28.92 295 GLU A C 1
ATOM 2283 O O . GLU A 1 295 ? 1.771 16.756 45.346 1.00 28.92 295 GLU A O 1
ATOM 2288 N N . SER A 1 296 ? -0.053 16.221 46.560 1.00 33.22 296 SER A N 1
ATOM 2289 C CA . SER A 1 296 ? -0.163 17.433 47.357 1.00 33.22 296 SER A CA 1
ATOM 2290 C C . SER A 1 296 ? 0.605 17.244 48.662 1.00 33.22 296 SER A C 1
ATOM 2292 O O . SE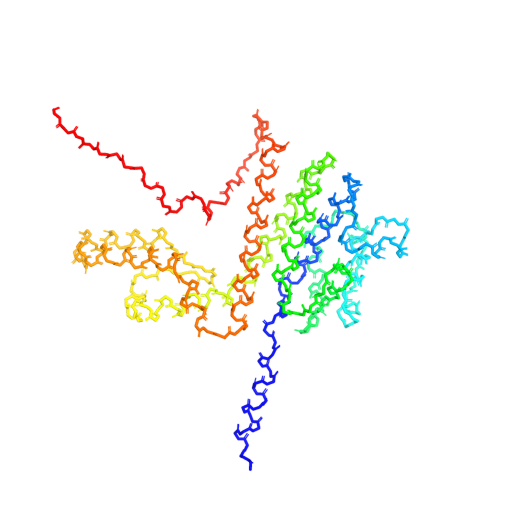R A 1 296 ? 0.371 16.252 49.346 1.00 33.22 296 SER A O 1
ATOM 2294 N N . ASP A 1 297 ? 1.433 18.227 49.002 1.00 33.78 297 ASP A N 1
ATOM 2295 C CA . ASP A 1 297 ? 1.707 18.677 50.371 1.00 33.78 297 ASP A CA 1
ATOM 2296 C C . ASP A 1 297 ? 1.564 20.208 50.391 1.00 33.78 297 ASP A C 1
ATOM 2298 O O . ASP A 1 297 ? 2.081 20.862 49.450 1.00 33.78 297 ASP A O 1
#

Radius of gyration: 22.91 Å; chains: 1; bounding box: 56×59×74 Å

Secondary structure (DSSP, 8-state):
--HHHHHHHHHHHHGGGTT--TTTHHHHHHHHHHHHHHHHHHT----SSHHHHHHHTSPPPHHHHHHHHB-HHHHHH----GGGSSSS--THHHHHHHTT--TT--B-HHHH-TTS---TT-HHHHHHHHHHHHHHHHHSS---HHHHHHHHHHHHHHHHHHHHHHHHHHHHHHHHHH-HHHHHHH--EETTEE-HHHHHHHHHHHHHHTSS-HHHHHHHHHHHHHHHHHHHHHHTTS-HHHHHHHHHHHHHHHHHHHHHHHHHHHS---SS---------TTTSSS----------